Protein AF-A0A7S0FBJ4-F1 (afdb_monomer_lite)

Radius of gyration: 29.48 Å; chains: 1; bounding box: 49×90×88 Å

pLDDT: mean 75.76, std 17.17, range [35.19, 96.94]

Organism: NCBI:txid73915

Sequence (267 aa):
MDPDEYAFGDATETRVVPVHVASQQRNCEQSVSREIQQLAAAEQWRHPHFLDSGVSTTKSGLSPEQWQVFSTMANKWRCLLRTSQSLMAMCLYGSSTFLRFPTRPLVLQLLIALCLAPVFALAYHALSMNRAGSYYNNFVEMFTELPRLFINVGRRDTDIYRAEIDHEQREGIVRTVNGLESGLLFLLANWATLVAAYSSGYMASDLRWRYTETVMFFVLHRTLGANLLKGRYRGLLQPESMWLFQSDAKGADCHIRPLTAHPQPSY

Secondary structure (DSSP, 8-state):
------------------HHHHHHHHHHHHHHHHHHHHHHHHHHHHS--S--SS----GGG--HHHHHHHHHHHHHHHHHHHHHHHHHHHHHHHHHHTT--TTS-HHHHHHHHHHHHHHHHHHHHHHTT---TTS-SSHHHHHHTHHHHHHHHHH-SSHHHHHHHHHHHHTTEEEE--HHHHHHHHHHHHHHHHHHHHHTSSSTT-HHHHHHHHHHHHHHHHHHHTTTTTTGGGGTT---EEEEEEE-TTSSSEEEEE----PPP--

Foldseek 3Di:
DDDDDDDDDDDPPPPPDPPVVVVVVVVVVVVVVVVVVVVVVVVVVLDPPQDPPPDPPDPPDADPVLLVLQLVVLVVVLLVLLLVLLVVLLVLLLVVLVVDDLPDDLVVQLVVLVVCLLVSLQSSCVVSVQAQAPCDDDSVSVVVCVVVVVVLLVVCPDPVNLVVVVVCSSQSKAFFQHSNLSSVLSSVLSSVLSVVCVVVVHQSPDPVNSVVSSVVSSVVRSCLRVLVVSCPPSSPRHGRFMKHWDADSVRPDIDIGGNHHGDDDPD

Structure (mmCIF, N/CA/C/O backbone):
data_AF-A0A7S0FBJ4-F1
#
_entry.id   AF-A0A7S0FBJ4-F1
#
loop_
_atom_site.group_PDB
_atom_site.id
_atom_site.type_symbol
_atom_site.label_atom_id
_atom_site.label_alt_id
_atom_site.label_comp_id
_atom_site.label_asym_id
_atom_site.label_entity_id
_atom_site.label_seq_id
_atom_site.pdbx_PDB_ins_code
_atom_site.Cartn_x
_atom_site.Cartn_y
_atom_site.Cartn_z
_atom_site.occupancy
_atom_site.B_iso_or_equiv
_atom_site.auth_seq_id
_atom_site.auth_comp_id
_atom_site.auth_asym_id
_atom_site.auth_atom_id
_atom_site.pdbx_PDB_model_num
ATOM 1 N N . MET A 1 1 ? -27.438 -76.507 50.129 1.00 44.31 1 MET A N 1
ATOM 2 C CA . MET A 1 1 ? -26.179 -76.520 50.891 1.00 44.31 1 MET A CA 1
ATOM 3 C C . MET A 1 1 ? -25.794 -75.073 51.083 1.00 44.31 1 MET A C 1
ATOM 5 O O . MET A 1 1 ? -25.609 -74.371 50.100 1.00 44.31 1 MET A O 1
ATOM 9 N N . ASP A 1 2 ? -25.879 -74.664 52.338 1.00 35.19 2 ASP A N 1
ATOM 10 C CA . ASP A 1 2 ? -25.441 -73.400 52.936 1.00 35.19 2 ASP A CA 1
ATOM 11 C C . ASP A 1 2 ? -23.905 -73.505 53.211 1.00 35.19 2 ASP A C 1
ATOM 13 O O . ASP A 1 2 ? -23.347 -74.570 52.927 1.00 35.19 2 ASP A O 1
ATOM 17 N N . PRO A 1 3 ? -23.214 -72.518 53.811 1.00 52.47 3 PRO A N 1
ATOM 18 C CA . PRO A 1 3 ? -22.477 -71.407 53.189 1.00 52.47 3 PRO A CA 1
ATOM 19 C C . PRO A 1 3 ? -20.960 -71.413 53.539 1.00 52.47 3 PRO A C 1
ATOM 21 O O . PRO A 1 3 ? -20.537 -72.209 54.360 1.00 52.47 3 PRO A O 1
ATOM 24 N N . ASP A 1 4 ? -20.163 -70.508 52.955 1.00 42.94 4 ASP A N 1
ATOM 25 C CA . ASP A 1 4 ? -18.833 -70.045 53.434 1.00 42.94 4 ASP A CA 1
ATOM 26 C C . ASP A 1 4 ? -18.629 -68.648 52.792 1.00 42.94 4 ASP A C 1
ATOM 28 O O . ASP A 1 4 ? -18.553 -68.531 51.570 1.00 42.94 4 ASP A O 1
ATOM 32 N N . GLU A 1 5 ? -18.839 -67.503 53.446 1.00 47.94 5 GLU A N 1
ATOM 33 C CA . GLU A 1 5 ? -18.123 -66.889 54.577 1.00 47.94 5 GLU A CA 1
ATOM 34 C C . GLU A 1 5 ? -16.653 -66.537 54.260 1.00 47.94 5 GLU A C 1
ATOM 36 O O . GLU A 1 5 ? -15.733 -67.286 54.552 1.00 47.94 5 GLU A O 1
ATOM 41 N N . TYR A 1 6 ? -16.424 -65.347 53.683 1.00 45.03 6 TYR A N 1
ATOM 42 C CA . TYR A 1 6 ? -15.150 -64.630 53.821 1.00 45.03 6 TYR A CA 1
ATOM 43 C C . TYR A 1 6 ? -15.399 -63.131 53.998 1.00 45.03 6 TYR A C 1
ATOM 45 O O . TYR A 1 6 ? -15.702 -62.393 53.061 1.00 45.03 6 TYR A O 1
ATOM 53 N N . ALA A 1 7 ? -15.265 -62.706 55.251 1.00 48.62 7 ALA A N 1
ATOM 54 C CA . ALA A 1 7 ? -15.168 -61.323 55.671 1.00 48.62 7 ALA A CA 1
ATOM 55 C C . ALA A 1 7 ? -13.793 -60.749 55.285 1.00 48.62 7 ALA A C 1
ATOM 57 O O . ALA A 1 7 ? -12.761 -61.333 55.616 1.00 48.62 7 ALA A O 1
ATOM 58 N N . PHE A 1 8 ? -13.772 -59.578 54.647 1.00 43.72 8 PHE A N 1
ATOM 59 C CA . PHE A 1 8 ? -12.597 -58.708 54.618 1.00 43.72 8 PHE A CA 1
ATOM 60 C C . PHE A 1 8 ? -12.942 -57.416 55.349 1.00 43.72 8 PHE A C 1
ATOM 62 O O . PHE A 1 8 ? -13.891 -56.718 54.999 1.00 43.72 8 PHE A O 1
ATOM 69 N N . GLY A 1 9 ? -12.193 -57.185 56.425 1.00 40.81 9 GLY A N 1
ATOM 70 C CA . GLY A 1 9 ? -12.382 -56.096 57.364 1.00 40.81 9 GLY A CA 1
ATOM 71 C C . GLY A 1 9 ? -12.083 -54.730 56.761 1.00 40.81 9 GLY A C 1
ATOM 72 O O . GLY A 1 9 ? -11.138 -54.545 55.995 1.00 40.81 9 GLY A O 1
ATOM 73 N N . ASP A 1 10 ? -12.911 -53.786 57.180 1.00 46.75 10 ASP A N 1
ATOM 74 C CA . ASP A 1 10 ? -12.784 -52.356 56.969 1.00 46.75 10 ASP A CA 1
ATOM 75 C C . ASP A 1 10 ? -11.631 -51.830 57.841 1.00 46.75 10 ASP A C 1
ATOM 77 O O . ASP A 1 10 ? -11.693 -51.864 59.072 1.00 46.75 10 ASP A O 1
ATOM 81 N N . ALA A 1 11 ? -10.548 -51.381 57.210 1.00 45.41 11 ALA A N 1
ATOM 82 C CA . ALA A 1 11 ? -9.468 -50.665 57.877 1.00 45.41 11 ALA A CA 1
ATOM 83 C C . ALA A 1 11 ? -9.623 -49.173 57.568 1.00 45.41 11 ALA A C 1
ATOM 85 O O . ALA A 1 11 ? -9.005 -48.633 56.652 1.00 45.41 11 ALA A O 1
ATOM 86 N N . THR A 1 12 ? -10.469 -48.492 58.341 1.00 47.53 12 THR A N 1
ATOM 87 C CA . THR A 1 12 ? -10.488 -47.027 58.411 1.00 47.53 12 THR A CA 1
ATOM 88 C C . THR A 1 12 ? -9.187 -46.538 59.042 1.00 47.53 12 THR A C 1
ATOM 90 O O . THR A 1 12 ? -9.072 -46.397 60.259 1.00 47.53 12 THR A O 1
ATOM 93 N N . GLU A 1 13 ? -8.187 -46.291 58.202 1.00 42.62 13 GLU A N 1
ATOM 94 C CA . GLU A 1 13 ? -6.965 -45.593 58.578 1.00 42.62 13 GLU A CA 1
ATOM 95 C C . GLU A 1 13 ? -7.264 -44.087 58.632 1.00 42.62 13 GLU A C 1
ATOM 97 O O . GLU A 1 13 ? -7.241 -43.364 57.633 1.00 42.62 13 GLU A O 1
ATOM 102 N N . THR A 1 14 ? -7.608 -43.604 59.825 1.00 52.03 14 THR A N 1
ATOM 103 C CA . THR A 1 14 ? -7.797 -42.180 60.105 1.00 52.03 14 THR A CA 1
ATOM 104 C C . THR A 1 14 ? -6.446 -41.478 59.988 1.00 52.03 14 THR A C 1
ATOM 106 O O . THR A 1 14 ? -5.671 -41.396 60.941 1.00 52.03 14 THR A O 1
ATOM 109 N N . ARG A 1 15 ? -6.135 -40.985 58.786 1.00 45.53 15 ARG A N 1
ATOM 110 C CA . ARG A 1 15 ? -4.922 -40.215 58.505 1.00 45.53 15 ARG A CA 1
ATOM 111 C C . ARG A 1 15 ? -5.000 -38.878 59.244 1.00 45.53 15 ARG A C 1
ATOM 113 O O . ARG A 1 15 ? -5.599 -37.915 58.769 1.00 45.53 15 ARG A O 1
ATOM 120 N N . VAL A 1 16 ? -4.398 -38.821 60.430 1.00 48.69 16 VAL A N 1
ATOM 121 C CA . VAL A 1 16 ? -4.163 -37.575 61.164 1.00 48.69 16 VAL A CA 1
ATOM 122 C C . VAL A 1 16 ? -3.143 -36.770 60.361 1.00 48.69 16 VAL A C 1
ATOM 124 O O . VAL A 1 16 ? -1.937 -36.989 60.456 1.00 48.69 16 VAL A O 1
ATOM 127 N N . VAL A 1 17 ? -3.631 -35.867 59.507 1.00 50.31 17 VAL A N 1
ATOM 128 C CA . VAL A 1 17 ? -2.774 -34.892 58.829 1.00 50.31 17 VAL A CA 1
ATOM 129 C C . VAL A 1 17 ? -2.158 -34.010 59.918 1.00 50.31 17 VAL A C 1
ATOM 131 O O . VAL A 1 17 ? -2.905 -33.401 60.690 1.00 50.31 17 VAL A O 1
ATOM 134 N N . PRO A 1 18 ? -0.820 -33.928 60.027 1.00 48.56 18 PRO A N 1
ATOM 135 C CA . PRO A 1 18 ? -0.187 -33.099 61.037 1.00 48.56 18 PRO A CA 1
ATOM 136 C C . PRO A 1 18 ? -0.647 -31.653 60.852 1.00 48.56 18 PRO A C 1
ATOM 138 O O . PRO A 1 18 ? -0.565 -31.108 59.749 1.00 48.56 18 PRO A O 1
ATOM 141 N N . VAL A 1 19 ? -1.096 -31.010 61.932 1.00 54.72 19 VAL A N 1
ATOM 142 C CA . VAL A 1 19 ? -1.563 -29.606 61.952 1.00 54.72 19 VAL A CA 1
ATOM 143 C C . VAL A 1 19 ? -0.529 -28.646 61.332 1.00 54.72 19 VAL A C 1
ATOM 145 O O . VAL A 1 19 ? -0.886 -27.597 60.797 1.00 54.72 19 VAL A O 1
ATOM 148 N N . HIS A 1 20 ? 0.746 -29.044 61.311 1.00 52.62 20 HIS A N 1
ATOM 149 C CA . HIS A 1 20 ? 1.833 -28.308 60.675 1.00 52.62 20 HIS A CA 1
ATOM 150 C C . HIS A 1 20 ? 1.833 -28.331 59.135 1.00 52.62 20 HIS A C 1
ATOM 152 O O . HIS A 1 20 ? 2.278 -27.366 58.519 1.00 52.62 20 HIS A O 1
ATOM 158 N N . VAL A 1 21 ? 1.306 -29.385 58.502 1.00 52.59 21 VAL A N 1
ATOM 159 C CA . VAL A 1 21 ? 1.216 -29.495 57.033 1.00 52.59 21 VAL A CA 1
ATOM 160 C C . VAL A 1 21 ? 0.029 -28.677 56.513 1.00 52.59 21 VAL A C 1
ATOM 162 O O . VAL A 1 21 ? 0.140 -27.976 55.510 1.00 52.59 21 VAL A O 1
ATOM 165 N N . ALA A 1 22 ? -1.079 -28.655 57.261 1.00 52.91 22 ALA A N 1
ATOM 166 C CA . ALA A 1 22 ? -2.267 -27.872 56.916 1.00 52.91 22 ALA A CA 1
ATOM 167 C C . ALA A 1 22 ? -2.074 -26.345 57.050 1.00 52.91 22 ALA A C 1
ATOM 169 O O . ALA A 1 22 ? -2.837 -25.577 56.456 1.00 52.91 22 ALA A O 1
ATOM 170 N N . SER A 1 23 ? -1.089 -25.883 57.833 1.00 53.12 23 SER A N 1
ATOM 171 C CA . SER A 1 23 ? -0.726 -24.460 57.915 1.00 53.12 23 SER A CA 1
ATOM 172 C C . SER A 1 23 ? 0.246 -24.049 56.806 1.00 53.12 23 SER A C 1
ATOM 174 O O . SER A 1 23 ? 0.076 -22.981 56.220 1.00 53.12 23 SER A O 1
ATOM 176 N N . GLN A 1 24 ? 1.198 -24.913 56.434 1.00 54.97 24 GLN A N 1
ATOM 177 C CA . GLN A 1 24 ? 2.069 -24.678 55.276 1.00 54.97 24 GLN A CA 1
ATOM 178 C C . GLN A 1 24 ? 1.293 -24.656 53.957 1.00 54.97 24 GLN A C 1
ATOM 180 O O . GLN A 1 24 ? 1.543 -23.787 53.123 1.00 54.97 24 GLN A O 1
ATOM 185 N N . GLN A 1 25 ? 0.313 -25.545 53.789 1.00 55.97 25 GLN A N 1
ATOM 186 C CA . GLN A 1 25 ? -0.498 -25.595 52.574 1.00 55.97 25 GLN A CA 1
ATOM 187 C C . GLN A 1 25 ? -1.381 -24.345 52.423 1.00 55.97 25 GLN A C 1
ATOM 189 O O . GLN A 1 25 ? -1.398 -23.736 51.357 1.00 55.97 25 GLN A O 1
ATOM 194 N N . ARG A 1 26 ? -1.991 -23.866 53.519 1.00 56.84 26 ARG A N 1
ATOM 195 C CA . ARG A 1 26 ? -2.742 -22.596 53.527 1.00 56.84 26 ARG A CA 1
ATOM 196 C C . ARG A 1 26 ? -1.864 -21.373 53.259 1.00 56.84 26 ARG A C 1
ATOM 198 O O . ARG A 1 26 ? -2.297 -20.460 52.561 1.00 56.84 26 ARG A O 1
ATOM 205 N N . ASN A 1 27 ? -0.632 -21.355 53.764 1.00 58.28 27 ASN A N 1
ATOM 206 C CA . ASN A 1 27 ? 0.311 -20.270 53.483 1.00 58.28 27 ASN A CA 1
ATOM 207 C C . ASN A 1 27 ? 0.774 -20.277 52.017 1.00 58.28 27 ASN A C 1
ATOM 209 O O . ASN A 1 27 ? 0.955 -19.212 51.430 1.00 58.28 27 ASN A O 1
ATOM 213 N N . CYS A 1 28 ? 0.916 -21.457 51.408 1.00 54.00 28 CYS A N 1
ATOM 214 C CA . CYS A 1 28 ? 1.255 -21.595 49.994 1.00 54.00 28 CYS A CA 1
ATOM 215 C C . CYS A 1 28 ? 0.090 -21.151 49.091 1.00 54.00 28 CYS A C 1
ATOM 217 O O . CYS A 1 28 ? 0.290 -20.338 48.193 1.00 54.00 28 CYS A O 1
ATOM 219 N N . GLU A 1 29 ? -1.143 -21.567 49.395 1.00 61.78 29 GLU A N 1
ATOM 220 C CA . GLU A 1 29 ? -2.348 -21.137 48.670 1.00 61.78 29 GLU A CA 1
ATOM 221 C C . GLU A 1 29 ? -2.581 -19.622 48.775 1.00 61.78 29 GLU A C 1
ATOM 223 O O . GLU A 1 29 ? -2.892 -18.970 47.778 1.00 61.78 29 GLU A O 1
ATOM 228 N N . GLN A 1 30 ? -2.355 -19.024 49.949 1.00 66.50 30 GLN A N 1
ATOM 229 C CA . GLN A 1 30 ? -2.430 -17.569 50.113 1.00 66.50 30 GLN A CA 1
ATOM 230 C C . GLN A 1 30 ? -1.307 -16.829 49.377 1.00 66.50 30 GLN A C 1
ATOM 232 O O . GLN A 1 30 ? -1.546 -15.734 48.868 1.00 66.50 30 GLN A O 1
ATOM 237 N N . SER A 1 31 ? -0.105 -17.405 49.294 1.00 68.56 31 SER A N 1
ATOM 238 C CA . SER A 1 31 ? 1.007 -16.829 48.530 1.00 68.56 31 SER A CA 1
ATOM 239 C C . SER A 1 31 ? 0.711 -16.833 47.032 1.00 68.56 31 SER A C 1
ATOM 241 O O . SER A 1 31 ? 0.827 -15.795 46.387 1.00 68.56 31 SER A O 1
ATOM 243 N N . VAL A 1 32 ? 0.238 -17.962 46.498 1.00 64.88 32 VAL A N 1
ATOM 244 C CA . VAL A 1 32 ? -0.136 -18.094 45.082 1.00 64.88 32 VAL A CA 1
ATOM 245 C C . VAL A 1 32 ? -1.324 -17.193 44.749 1.00 64.88 32 VAL A C 1
ATOM 247 O O . VAL A 1 32 ? -1.318 -16.507 43.732 1.00 64.88 32 VAL A O 1
ATOM 250 N N . SER A 1 33 ? -2.326 -17.108 45.628 1.00 69.75 33 SER A N 1
ATOM 251 C CA . SER A 1 33 ? -3.474 -16.224 45.408 1.00 69.75 33 SER A CA 1
ATOM 252 C C . SER A 1 33 ? -3.088 -14.739 45.450 1.00 69.75 33 SER A C 1
ATOM 254 O O . SER A 1 33 ? -3.688 -13.942 44.729 1.00 69.75 33 SER A O 1
ATOM 256 N N . ARG A 1 34 ? -2.078 -14.358 46.248 1.00 71.19 34 ARG A N 1
ATOM 257 C CA . ARG A 1 34 ? -1.512 -12.999 46.248 1.00 71.19 34 ARG A CA 1
ATOM 258 C C . ARG A 1 34 ? -0.682 -12.723 45.002 1.00 71.19 34 ARG A C 1
ATOM 260 O O . ARG A 1 34 ? -0.819 -11.637 44.457 1.00 71.19 34 ARG A O 1
ATOM 267 N N . GLU A 1 35 ? 0.112 -13.676 44.520 1.00 67.88 35 GLU A N 1
ATOM 268 C CA . GLU A 1 35 ? 0.832 -13.532 43.248 1.00 67.88 35 GLU A CA 1
ATOM 269 C C . GLU A 1 35 ? -0.130 -13.416 42.064 1.00 67.88 35 GLU A C 1
ATOM 271 O O . GLU A 1 35 ? 0.051 -12.541 41.227 1.00 67.88 35 GLU A O 1
ATOM 276 N N . ILE A 1 36 ? -1.207 -14.208 42.024 1.00 64.56 36 ILE A N 1
ATOM 277 C CA . ILE A 1 36 ? -2.242 -14.102 40.982 1.00 64.56 36 ILE A CA 1
ATOM 278 C C . ILE A 1 36 ? -2.949 -12.744 41.054 1.00 64.56 36 ILE A C 1
ATOM 280 O O . ILE A 1 36 ? -3.157 -12.109 40.024 1.00 64.56 36 ILE A O 1
ATOM 284 N N . GLN A 1 37 ? -3.284 -12.254 42.251 1.00 66.12 37 GLN A N 1
ATOM 285 C CA . GLN A 1 37 ? -3.876 -10.921 42.411 1.00 66.12 37 GLN A CA 1
ATOM 286 C C . GLN A 1 37 ? -2.899 -9.794 42.057 1.00 66.12 37 GLN A C 1
ATOM 288 O O . GLN A 1 37 ? -3.316 -8.792 41.485 1.00 66.12 37 GLN A O 1
ATOM 293 N N . GLN A 1 38 ? -1.608 -9.949 42.351 1.00 67.62 38 GLN A N 1
ATOM 294 C CA . GLN A 1 38 ? -0.572 -8.987 41.971 1.00 67.62 38 GLN A CA 1
ATOM 295 C C . GLN A 1 38 ? -0.292 -9.009 40.466 1.00 67.62 38 GLN A C 1
ATOM 297 O O . GLN A 1 38 ? -0.079 -7.948 39.890 1.00 67.62 38 GLN A O 1
ATOM 302 N N . LEU A 1 39 ? -0.352 -10.173 39.816 1.00 55.97 39 LEU A N 1
ATOM 303 C CA . LEU A 1 39 ? -0.257 -10.309 38.362 1.00 55.97 39 LEU A CA 1
ATOM 304 C C . LEU A 1 39 ? -1.488 -9.723 37.664 1.00 55.97 39 LEU A C 1
ATOM 306 O O . LEU A 1 39 ? -1.323 -8.957 36.721 1.00 55.97 39 LEU A O 1
ATOM 310 N N . ALA A 1 40 ? -2.694 -9.980 38.176 1.00 50.28 40 ALA A N 1
ATOM 311 C CA . ALA A 1 40 ? -3.928 -9.376 37.671 1.00 50.28 40 ALA A CA 1
ATOM 312 C C . ALA A 1 40 ? -3.939 -7.849 37.868 1.00 50.28 40 ALA A C 1
ATOM 314 O O . ALA A 1 40 ? -4.318 -7.103 36.967 1.00 50.28 40 ALA A O 1
ATOM 315 N N . ALA A 1 41 ? -3.452 -7.359 39.015 1.00 49.78 41 ALA A N 1
ATOM 316 C CA . ALA A 1 41 ? -3.270 -5.930 39.246 1.00 49.78 41 ALA A CA 1
ATOM 317 C C . ALA A 1 41 ? -2.196 -5.342 38.313 1.00 49.78 41 ALA A C 1
ATOM 319 O O . ALA A 1 41 ? -2.403 -4.273 37.749 1.00 49.78 41 ALA A O 1
ATOM 320 N N . ALA A 1 42 ? -1.079 -6.035 38.082 1.00 49.09 42 ALA A N 1
ATOM 321 C CA . ALA A 1 42 ? -0.039 -5.596 37.151 1.00 49.09 42 ALA A CA 1
ATOM 322 C C . ALA A 1 42 ? -0.514 -5.592 35.685 1.00 49.09 42 ALA A C 1
ATOM 324 O O . ALA A 1 42 ? -0.107 -4.715 34.925 1.00 49.09 42 ALA A O 1
ATOM 325 N N . GLU A 1 43 ? -1.402 -6.508 35.287 1.00 43.91 43 GLU A N 1
ATOM 326 C CA . GLU A 1 43 ? -2.104 -6.475 33.994 1.00 43.91 43 GLU A CA 1
ATOM 327 C C . GLU A 1 43 ? -3.044 -5.270 33.888 1.00 43.91 43 GLU A C 1
ATOM 329 O O . GLU A 1 43 ? -3.072 -4.593 32.861 1.00 43.91 43 GLU A O 1
ATOM 334 N N . GLN A 1 44 ? -3.741 -4.930 34.974 1.00 39.91 44 GLN A N 1
ATOM 335 C CA . GLN A 1 44 ? -4.622 -3.764 35.034 1.00 39.91 44 GLN A CA 1
ATOM 336 C C . GLN A 1 44 ? -3.854 -2.429 34.958 1.00 39.91 44 GLN A C 1
ATOM 338 O O . GLN A 1 44 ? -4.374 -1.455 34.419 1.00 39.91 44 GLN A O 1
ATOM 343 N N . TRP A 1 45 ? -2.594 -2.392 35.410 1.00 40.03 45 TRP A N 1
ATOM 344 C CA . TRP A 1 45 ? -1.684 -1.248 35.244 1.00 40.03 45 TRP A CA 1
ATOM 345 C C . TRP A 1 45 ? -0.963 -1.207 33.884 1.00 40.03 45 TRP A C 1
ATOM 347 O O . TRP A 1 45 ? -0.495 -0.139 33.487 1.00 40.03 45 TRP A O 1
ATOM 357 N N . ARG A 1 46 ? -0.874 -2.323 33.142 1.00 40.31 46 ARG A N 1
ATOM 358 C CA . ARG A 1 46 ? -0.283 -2.351 31.784 1.00 40.31 46 ARG A CA 1
ATOM 359 C C . ARG A 1 46 ? -1.201 -1.802 30.693 1.00 40.31 46 ARG A C 1
ATOM 361 O O . ARG A 1 46 ? -0.730 -1.561 29.586 1.00 40.31 46 ARG A O 1
ATOM 368 N N . HIS A 1 47 ? -2.466 -1.540 31.007 1.00 38.62 47 HIS A N 1
ATOM 369 C CA . HIS A 1 47 ? -3.383 -0.797 30.146 1.00 38.62 47 HIS A CA 1
ATOM 370 C C . HIS A 1 47 ? -3.762 0.538 30.802 1.00 38.62 47 HIS A C 1
ATOM 372 O O . HIS A 1 47 ? -4.901 0.703 31.242 1.00 38.62 47 HIS A O 1
ATOM 378 N N . PRO A 1 48 ? -2.835 1.510 30.908 1.00 38.06 48 PRO A N 1
ATOM 379 C CA . PRO A 1 48 ? -3.198 2.828 31.394 1.00 38.06 48 PRO A CA 1
ATOM 380 C C . PRO A 1 48 ? -4.159 3.455 30.379 1.00 38.06 48 PRO A C 1
ATOM 382 O O . PRO A 1 48 ? -3.803 3.646 29.222 1.00 38.06 48 PRO A O 1
ATOM 385 N N . HIS A 1 49 ? -5.388 3.731 30.818 1.00 40.72 49 HIS A N 1
ATOM 386 C CA . HIS A 1 49 ? -6.299 4.719 30.236 1.00 40.72 49 HIS A CA 1
ATOM 387 C C . HIS A 1 49 ? -6.272 4.822 28.698 1.00 40.72 49 HIS A C 1
ATOM 389 O O . HIS A 1 49 ? -5.836 5.819 28.129 1.00 40.72 49 HIS A O 1
ATOM 395 N N . PHE A 1 50 ? -6.825 3.817 28.015 1.00 43.31 50 PHE A N 1
ATOM 396 C CA . PHE A 1 50 ? -7.090 3.874 26.568 1.00 43.31 50 PHE A CA 1
ATOM 397 C C . PHE A 1 50 ? -8.153 4.923 26.170 1.00 43.31 50 PHE A C 1
ATOM 399 O O . PHE A 1 50 ? -8.434 5.108 24.989 1.00 43.31 50 PHE A O 1
ATOM 406 N N . LEU A 1 51 ? -8.767 5.622 27.129 1.00 40.59 51 LEU A N 1
ATOM 407 C CA . LEU A 1 51 ? -9.922 6.488 26.904 1.00 40.59 51 LEU A CA 1
ATOM 408 C C . LEU A 1 51 ? -9.866 7.707 27.825 1.00 40.59 51 LEU A C 1
ATOM 410 O O . LEU A 1 51 ? -10.445 7.693 28.904 1.00 40.59 51 LEU A O 1
ATOM 414 N N . ASP A 1 52 ? -9.200 8.771 27.385 1.00 36.03 52 ASP A N 1
ATOM 415 C CA . ASP A 1 52 ? -9.504 10.127 27.876 1.00 36.03 52 ASP A CA 1
ATOM 416 C C . ASP A 1 52 ? -9.494 11.175 26.751 1.00 36.03 52 ASP A C 1
ATOM 418 O O . ASP A 1 52 ? -9.380 12.379 26.957 1.00 36.03 52 ASP A O 1
ATOM 422 N N . SER A 1 53 ? -9.666 10.716 25.508 1.00 38.50 53 SER A N 1
ATOM 423 C CA . SER A 1 53 ? -9.852 11.568 24.335 1.00 38.50 53 SER A CA 1
ATOM 424 C C . SER A 1 53 ? -11.314 11.604 23.888 1.00 38.50 53 SER A C 1
ATOM 426 O O . SER A 1 53 ? -11.588 11.493 22.703 1.00 38.50 53 SER A O 1
ATOM 428 N N . GLY A 1 54 ? -12.273 11.734 24.818 1.00 39.25 54 GLY A N 1
ATOM 429 C CA . GLY A 1 54 ? -13.647 12.218 24.558 1.00 39.25 54 GLY A CA 1
ATOM 430 C C . GLY A 1 54 ? -14.487 11.516 23.473 1.00 39.25 54 GLY A C 1
ATOM 431 O O . GLY A 1 54 ? -15.566 11.990 23.131 1.00 39.25 54 GLY A O 1
ATOM 432 N N . VAL A 1 55 ? -14.022 10.400 22.918 1.00 45.28 55 VAL A N 1
ATOM 433 C CA . VAL A 1 55 ? -14.647 9.683 21.808 1.00 45.28 55 VAL A CA 1
ATOM 434 C C . VAL A 1 55 ? -14.770 8.224 22.227 1.00 45.28 55 VAL A C 1
ATOM 436 O O . VAL A 1 55 ? -14.112 7.326 21.716 1.00 45.28 55 VAL A O 1
ATOM 439 N N . SER A 1 56 ? -15.627 7.998 23.221 1.00 42.53 56 SER A N 1
ATOM 440 C CA . SER A 1 56 ? -16.104 6.666 23.575 1.00 42.53 56 SER A CA 1
ATOM 441 C C . SER A 1 56 ? -17.038 6.178 22.465 1.00 42.53 56 SER A C 1
ATOM 443 O O . SER A 1 56 ? -18.255 6.307 22.548 1.00 42.53 56 SER A O 1
ATOM 445 N N . THR A 1 57 ? -16.480 5.598 21.406 1.00 49.59 57 THR A N 1
ATOM 446 C CA . THR A 1 57 ? -17.193 4.578 20.623 1.00 49.59 57 THR A CA 1
ATOM 447 C C . THR A 1 57 ? -16.957 3.221 21.274 1.00 49.59 57 THR A C 1
ATOM 449 O O . THR A 1 57 ? -16.562 2.260 20.621 1.00 49.59 57 THR A O 1
ATOM 452 N N . THR A 1 58 ? -17.127 3.134 22.596 1.00 51.47 58 THR A N 1
ATOM 453 C CA . THR A 1 58 ? -16.969 1.856 23.278 1.00 51.47 58 THR A CA 1
ATOM 454 C C . THR A 1 58 ? -18.258 1.061 23.185 1.00 51.47 58 THR A C 1
ATOM 456 O O . THR A 1 58 ? -19.359 1.548 23.430 1.00 51.47 58 THR A O 1
ATOM 459 N N . LYS A 1 59 ? -18.080 -0.227 22.911 1.00 53.00 59 LYS A N 1
ATOM 460 C CA . LYS A 1 59 ? -19.003 -1.347 23.128 1.00 53.00 59 LYS A CA 1
ATOM 461 C C . LYS A 1 59 ? -19.893 -1.287 24.380 1.00 53.00 59 LYS A C 1
ATOM 463 O O . LYS A 1 59 ? -20.826 -2.076 24.466 1.00 53.00 59 LYS A O 1
ATOM 468 N N . SER A 1 60 ? -19.590 -0.428 25.351 1.00 51.81 60 SER A N 1
ATOM 469 C CA . SER A 1 60 ? -20.151 -0.417 26.703 1.00 51.81 60 SER A CA 1
ATOM 470 C C . SER A 1 60 ? -21.659 -0.136 26.787 1.00 51.81 60 SER A C 1
ATOM 472 O O . SER A 1 60 ? -22.217 -0.231 27.875 1.00 51.81 60 SER A O 1
ATOM 474 N N . GLY A 1 61 ? -22.342 0.133 25.667 1.00 63.88 61 GLY A N 1
ATOM 475 C CA . GLY A 1 61 ? -23.792 0.356 25.647 1.00 63.88 61 GLY A CA 1
ATOM 476 C C . GLY A 1 61 ? -24.557 -0.209 24.447 1.00 63.88 61 GLY A C 1
ATOM 477 O O . GLY A 1 61 ? -25.737 0.100 24.312 1.00 63.88 61 GLY A O 1
ATOM 478 N N . LEU A 1 62 ? -23.933 -0.999 23.561 1.00 75.38 62 LEU A N 1
ATOM 479 C CA . LEU A 1 62 ? -24.634 -1.558 22.394 1.00 75.38 62 LEU A CA 1
ATOM 480 C C . LEU A 1 62 ? -25.247 -2.922 22.724 1.00 75.38 62 LEU A C 1
ATOM 482 O O . LEU A 1 62 ? -24.559 -3.830 23.191 1.00 75.38 62 LEU A O 1
ATOM 486 N N . SER A 1 63 ? -26.532 -3.085 22.414 1.00 84.31 63 SER A N 1
ATOM 487 C CA . SER A 1 63 ? -27.193 -4.393 22.428 1.00 84.31 63 SER A CA 1
ATOM 488 C C . SER A 1 63 ? -26.581 -5.347 21.381 1.00 84.31 63 SER A C 1
ATOM 490 O O . SER A 1 63 ? -25.950 -4.891 20.419 1.00 84.31 63 SER A O 1
ATOM 492 N N . PRO A 1 64 ? -26.775 -6.676 21.510 1.00 85.56 64 PRO A N 1
ATOM 493 C CA . PRO A 1 64 ? -26.273 -7.652 20.537 1.00 85.56 64 PRO A CA 1
ATOM 494 C C . PRO A 1 64 ? -26.711 -7.372 19.091 1.00 85.56 64 PRO A C 1
ATOM 496 O O . PRO A 1 64 ? -25.916 -7.520 18.162 1.00 85.56 64 PRO A O 1
ATOM 499 N N . GLU A 1 65 ? -27.947 -6.911 18.900 1.00 85.50 65 GLU A N 1
ATOM 500 C CA . GLU A 1 65 ? -28.488 -6.555 17.583 1.00 85.50 65 GLU A CA 1
ATOM 501 C C . GLU A 1 65 ? -27.786 -5.323 17.001 1.00 85.50 65 GLU A C 1
ATOM 503 O O . GLU A 1 65 ? -27.319 -5.343 15.860 1.00 85.50 65 GLU A O 1
ATOM 508 N N . GLN A 1 66 ? -27.617 -4.270 17.808 1.00 83.06 66 GLN A N 1
ATOM 509 C CA . GLN A 1 66 ? -26.886 -3.069 17.394 1.00 83.06 66 GLN A CA 1
ATOM 510 C C . GLN A 1 66 ? -25.424 -3.385 17.062 1.00 83.06 66 GLN A C 1
ATOM 512 O O . GLN A 1 66 ? -24.871 -2.850 16.100 1.00 83.06 66 GLN A O 1
ATOM 517 N N . TRP A 1 67 ? -24.800 -4.296 17.811 1.00 83.31 67 TRP A N 1
ATOM 518 C CA . TRP A 1 67 ? -23.447 -4.763 17.531 1.00 83.31 67 TRP A CA 1
ATOM 519 C C . TRP A 1 67 ? -23.341 -5.479 16.178 1.00 83.31 67 TRP A C 1
ATOM 521 O O . TRP A 1 67 ? -22.387 -5.258 15.427 1.00 83.31 67 TRP A O 1
ATOM 531 N N . GLN A 1 68 ? -24.317 -6.321 15.836 1.00 85.56 68 GLN A N 1
ATOM 532 C CA . GLN A 1 68 ? -24.337 -7.017 14.552 1.00 85.56 68 GLN A CA 1
ATOM 533 C C . GLN A 1 68 ? -24.468 -6.035 13.379 1.00 85.56 68 GLN A C 1
ATOM 535 O O . GLN A 1 68 ? -23.748 -6.166 12.380 1.00 85.56 68 GLN A O 1
ATOM 540 N N . VAL A 1 69 ? -25.333 -5.026 13.515 1.00 85.38 69 VAL A N 1
ATOM 541 C CA . VAL A 1 69 ? -25.481 -3.947 12.526 1.00 85.38 69 VAL A CA 1
ATOM 542 C C . VAL A 1 69 ? -24.172 -3.167 12.388 1.00 85.38 69 VAL A C 1
ATOM 544 O O . VAL A 1 69 ? -23.658 -3.036 11.274 1.00 85.38 69 VAL A O 1
ATOM 547 N N . PHE A 1 70 ? -23.577 -2.741 13.508 1.00 85.44 70 PHE A N 1
ATOM 548 C CA . PHE A 1 70 ? -22.298 -2.028 13.533 1.00 85.44 70 PHE A CA 1
ATOM 549 C C . PHE A 1 70 ? -21.190 -2.819 12.834 1.00 85.44 70 PHE A C 1
ATOM 551 O O . PHE A 1 70 ? -20.535 -2.307 11.929 1.00 85.44 70 PHE A O 1
ATOM 558 N N . SER A 1 71 ? -21.009 -4.088 13.202 1.00 85.00 71 SER A N 1
ATOM 559 C CA . SER A 1 71 ? -19.971 -4.954 12.634 1.00 85.00 71 SER A CA 1
ATOM 560 C C . SER A 1 71 ? -20.150 -5.145 11.125 1.00 85.00 71 SER A C 1
ATOM 562 O O . SER A 1 71 ? -19.185 -5.087 10.356 1.00 85.00 71 SER A O 1
ATOM 564 N N . THR A 1 72 ? -21.397 -5.302 10.674 1.00 87.56 72 THR A N 1
ATOM 565 C CA . THR A 1 72 ? -21.722 -5.427 9.248 1.00 87.56 72 THR A CA 1
ATOM 566 C C . THR A 1 72 ? -21.372 -4.152 8.483 1.00 87.56 72 THR A C 1
ATOM 568 O O . THR A 1 72 ? -20.723 -4.224 7.435 1.00 87.56 72 THR A O 1
ATOM 571 N N . MET A 1 73 ? -21.748 -2.981 9.006 1.00 87.88 73 MET A N 1
ATOM 572 C CA . MET A 1 73 ? -21.420 -1.696 8.382 1.00 87.88 73 MET A CA 1
ATOM 573 C C . MET A 1 73 ? -19.914 -1.429 8.393 1.00 87.88 73 MET A C 1
ATOM 575 O O . MET A 1 73 ? -19.346 -1.112 7.346 1.00 87.88 73 MET A O 1
ATOM 579 N N . ALA A 1 74 ? -19.241 -1.661 9.521 1.00 86.88 74 ALA A N 1
ATOM 580 C CA . ALA A 1 74 ? -17.794 -1.528 9.643 1.00 86.88 74 ALA A CA 1
ATOM 581 C C . ALA A 1 74 ? -17.063 -2.397 8.607 1.00 86.88 74 ALA A C 1
ATOM 583 O O . ALA A 1 74 ? -16.132 -1.936 7.950 1.00 86.88 74 ALA A O 1
ATOM 584 N N . ASN A 1 75 ? -17.506 -3.639 8.386 1.00 87.31 75 ASN A N 1
ATOM 585 C CA . ASN A 1 75 ? -16.922 -4.525 7.376 1.00 87.31 75 ASN A CA 1
ATOM 586 C C . ASN A 1 75 ? -17.107 -4.015 5.940 1.00 87.31 75 ASN A C 1
ATOM 588 O O . ASN A 1 75 ? -16.166 -4.093 5.143 1.00 87.31 75 ASN A O 1
ATOM 592 N N . LYS A 1 76 ? -18.273 -3.447 5.609 1.00 89.75 76 LYS A N 1
ATOM 593 C CA . LYS A 1 76 ? -18.501 -2.810 4.301 1.00 89.75 76 LYS A CA 1
ATOM 594 C C . LYS A 1 76 ? -17.564 -1.619 4.100 1.00 89.75 76 LYS A C 1
ATOM 596 O O . LYS A 1 76 ? -16.890 -1.551 3.073 1.00 89.75 76 LYS A O 1
ATOM 601 N N . TRP A 1 77 ? -17.443 -0.747 5.100 1.00 88.81 77 TRP A N 1
ATOM 602 C CA . TRP A 1 77 ? -16.537 0.404 5.064 1.00 88.81 77 TRP A CA 1
ATOM 603 C C . TRP A 1 77 ? -15.066 -0.001 4.963 1.00 88.81 77 TRP A C 1
ATOM 605 O O . TRP A 1 77 ? -14.339 0.548 4.139 1.00 88.81 77 TRP A O 1
ATOM 615 N N . ARG A 1 78 ? -14.633 -1.026 5.709 1.00 87.75 78 ARG A N 1
ATOM 616 C CA . ARG A 1 78 ? -13.293 -1.628 5.577 1.00 87.75 78 ARG A CA 1
ATOM 617 C C . ARG A 1 78 ? -13.024 -2.085 4.151 1.00 87.75 78 ARG A C 1
ATOM 619 O O . ARG A 1 78 ? -11.950 -1.831 3.607 1.00 87.75 78 ARG A O 1
ATOM 626 N N . CYS A 1 79 ? -13.982 -2.790 3.550 1.00 89.25 79 CYS A N 1
ATOM 627 C CA . CYS A 1 79 ? -13.848 -3.291 2.190 1.00 89.25 79 CYS A CA 1
ATOM 628 C C . CYS A 1 79 ? -13.772 -2.147 1.176 1.00 89.25 79 CYS A C 1
ATOM 630 O O . CYS A 1 79 ? -12.886 -2.165 0.318 1.00 89.25 79 CYS A O 1
ATOM 632 N N . LEU A 1 80 ? -14.658 -1.155 1.297 1.00 91.50 80 LEU A N 1
ATOM 633 C CA . LEU A 1 80 ? -14.689 0.016 0.428 1.00 91.50 80 LEU A CA 1
ATOM 634 C C . LEU A 1 80 ? -13.374 0.791 0.516 1.00 91.50 80 LEU A C 1
ATOM 636 O O . LEU A 1 80 ? -12.712 0.961 -0.500 1.00 91.50 80 LEU A O 1
ATOM 640 N N . LEU A 1 81 ? -12.938 1.156 1.724 1.00 90.88 81 LEU A N 1
ATOM 641 C CA . LEU A 1 81 ? -11.710 1.917 1.947 1.00 90.88 81 LEU A CA 1
ATOM 642 C C . LEU A 1 81 ? -10.482 1.218 1.346 1.00 90.88 81 LEU A C 1
ATOM 644 O O . LEU A 1 81 ? -9.732 1.822 0.580 1.00 90.88 81 LEU A O 1
ATOM 648 N N . ARG A 1 82 ? -10.299 -0.077 1.637 1.00 90.31 82 ARG A N 1
ATOM 649 C CA . ARG A 1 82 ? -9.175 -0.866 1.102 1.00 90.31 82 ARG A CA 1
ATOM 650 C C . ARG A 1 82 ? -9.216 -0.970 -0.419 1.00 90.31 82 ARG A C 1
ATOM 652 O O . ARG A 1 82 ? -8.166 -0.997 -1.058 1.00 90.31 82 ARG A O 1
ATOM 659 N N . THR A 1 83 ? -10.412 -1.046 -0.998 1.00 92.88 83 THR A N 1
ATOM 660 C CA . THR A 1 83 ? -10.595 -1.092 -2.452 1.00 92.88 83 THR A CA 1
ATOM 661 C C . THR A 1 83 ? -10.256 0.256 -3.073 1.00 92.88 83 THR A C 1
ATOM 663 O O . THR A 1 83 ? -9.437 0.293 -3.984 1.00 92.88 83 THR A O 1
ATOM 666 N N . SER A 1 84 ? -10.778 1.357 -2.529 1.00 93.88 84 SER A N 1
ATOM 667 C CA . SER A 1 84 ? -10.487 2.720 -2.988 1.00 93.88 84 SER A CA 1
ATOM 668 C C . SER A 1 84 ? -8.995 3.040 -2.932 1.00 93.88 84 SER A C 1
ATOM 670 O O . SER A 1 84 ? -8.432 3.541 -3.901 1.00 93.88 84 SER A O 1
ATOM 672 N N . GLN A 1 85 ? -8.319 2.687 -1.838 1.00 93.69 85 GLN A N 1
ATOM 673 C CA . GLN A 1 85 ? -6.874 2.872 -1.727 1.00 93.69 85 GLN A CA 1
ATOM 674 C C . GLN A 1 85 ? -6.087 1.986 -2.699 1.00 93.69 85 GLN A C 1
ATOM 676 O O . GLN A 1 85 ? -5.136 2.452 -3.317 1.00 93.69 85 GLN A O 1
ATOM 681 N N . SER A 1 86 ? -6.499 0.731 -2.898 1.00 94.75 86 SER A N 1
ATOM 682 C CA . SER A 1 86 ? -5.836 -0.148 -3.873 1.00 94.75 86 SER A CA 1
ATOM 683 C C . SER A 1 86 ? -6.043 0.335 -5.310 1.00 94.75 86 SER A C 1
ATOM 685 O O . SER A 1 86 ? -5.119 0.248 -6.112 1.00 94.75 86 SER A O 1
ATOM 687 N N . LEU A 1 87 ? -7.213 0.897 -5.635 1.00 95.94 87 LEU A N 1
ATOM 688 C CA . LEU A 1 87 ? -7.467 1.558 -6.919 1.00 95.94 87 LEU A CA 1
ATOM 689 C C . LEU A 1 87 ? -6.580 2.795 -7.090 1.00 95.94 87 LEU A C 1
ATOM 691 O O . LEU A 1 87 ? -5.995 2.977 -8.151 1.00 95.94 87 LEU A O 1
ATOM 695 N N . MET A 1 88 ? -6.420 3.610 -6.044 1.00 96.06 88 MET A N 1
ATOM 696 C CA . MET A 1 88 ? -5.504 4.754 -6.064 1.00 96.06 88 MET A CA 1
ATOM 697 C C . MET A 1 88 ? -4.062 4.307 -6.339 1.00 96.06 88 MET A C 1
ATOM 699 O O . MET A 1 88 ? -3.412 4.825 -7.247 1.00 96.06 88 MET A O 1
ATOM 703 N N . ALA A 1 89 ? -3.579 3.301 -5.602 1.00 96.00 89 ALA A N 1
ATOM 704 C CA . ALA A 1 89 ? -2.251 2.725 -5.791 1.00 96.00 89 ALA A CA 1
ATOM 705 C C . ALA A 1 89 ? -2.076 2.161 -7.211 1.00 96.00 89 ALA A C 1
ATOM 707 O O . ALA A 1 89 ? -1.050 2.395 -7.845 1.00 96.00 89 ALA A O 1
ATOM 708 N N . MET A 1 90 ? -3.096 1.474 -7.735 1.00 96.94 90 MET A N 1
ATOM 709 C CA . MET A 1 90 ? -3.142 0.962 -9.105 1.00 96.94 90 MET A CA 1
ATOM 710 C C . MET A 1 90 ? -3.031 2.081 -10.144 1.00 96.94 90 MET A C 1
ATOM 712 O O . MET A 1 90 ? -2.229 1.967 -11.065 1.00 96.94 90 MET A O 1
ATOM 716 N N . CYS A 1 91 ? -3.785 3.173 -9.998 1.00 96.81 91 CYS A N 1
ATOM 717 C CA . CYS A 1 91 ? -3.722 4.314 -10.912 1.00 96.81 91 CYS A CA 1
ATOM 718 C C . CYS A 1 91 ? -2.341 4.982 -10.898 1.00 96.81 91 CYS A C 1
ATOM 720 O O . CYS A 1 91 ? -1.787 5.283 -11.959 1.00 96.81 91 CYS A O 1
ATOM 722 N N . LEU A 1 92 ? -1.753 5.175 -9.712 1.00 96.62 92 LEU A N 1
ATOM 723 C CA . LEU A 1 92 ? -0.397 5.712 -9.568 1.00 96.62 92 LEU A CA 1
ATOM 724 C C . LEU A 1 92 ? 0.648 4.775 -10.193 1.00 96.62 92 LEU A C 1
ATOM 726 O O . LEU A 1 92 ? 1.546 5.231 -10.904 1.00 96.62 92 LEU A O 1
ATOM 730 N N . TYR A 1 93 ? 0.507 3.464 -9.980 1.00 96.44 93 TYR A N 1
ATOM 731 C CA . TYR A 1 93 ? 1.409 2.462 -10.537 1.00 96.44 93 TYR A CA 1
ATOM 732 C C . TYR A 1 93 ? 1.303 2.455 -12.057 1.00 96.44 93 TYR A C 1
ATOM 734 O O . TYR A 1 93 ? 2.315 2.649 -12.725 1.00 96.44 93 TYR A O 1
ATOM 742 N N . GLY A 1 94 ? 0.089 2.339 -12.600 1.00 94.56 94 GLY A N 1
ATOM 743 C CA . GLY A 1 94 ? -0.180 2.382 -14.034 1.00 94.56 94 GLY A CA 1
ATOM 744 C C . GLY A 1 94 ? 0.396 3.640 -14.679 1.00 94.56 94 GLY A C 1
ATOM 745 O O . GLY A 1 94 ? 1.104 3.540 -15.676 1.00 94.56 94 GLY A O 1
ATOM 746 N N . SER A 1 95 ? 0.218 4.807 -14.053 1.00 93.31 95 SER A N 1
ATOM 747 C CA . SER A 1 95 ? 0.811 6.073 -14.517 1.00 93.31 95 SER A CA 1
ATOM 748 C C . SER A 1 95 ? 2.342 6.006 -14.600 1.00 93.31 95 SER A C 1
ATOM 750 O O . SER A 1 95 ? 2.934 6.458 -15.578 1.00 93.31 95 SER A O 1
ATOM 752 N N . SER A 1 96 ? 2.999 5.376 -13.621 1.00 91.75 96 SER A N 1
ATOM 753 C CA . SER A 1 96 ? 4.456 5.192 -13.630 1.00 91.75 96 SER A CA 1
ATOM 754 C C . SER A 1 96 ? 4.953 4.273 -14.754 1.00 91.75 96 SER A C 1
ATOM 756 O O . SER A 1 96 ? 6.074 4.445 -15.231 1.00 91.75 96 SER A O 1
ATOM 758 N N . THR A 1 97 ? 4.136 3.310 -15.202 1.00 89.19 97 THR A N 1
ATOM 759 C CA . THR A 1 97 ? 4.527 2.376 -16.273 1.00 89.19 97 THR A CA 1
ATOM 760 C C . THR A 1 97 ? 4.741 3.107 -17.598 1.00 89.19 97 THR A C 1
ATOM 762 O O . THR A 1 97 ? 5.584 2.706 -18.398 1.00 89.19 97 THR A O 1
ATOM 765 N N . PHE A 1 98 ? 4.062 4.242 -17.807 1.00 84.75 98 PHE A N 1
ATOM 766 C CA . PHE A 1 98 ? 4.258 5.093 -18.982 1.00 84.75 98 PHE A CA 1
ATOM 767 C C . PHE A 1 98 ? 5.611 5.805 -18.997 1.00 84.75 98 PHE A C 1
ATOM 769 O O . PHE A 1 98 ? 6.087 6.173 -20.066 1.00 84.75 98 PHE A O 1
ATOM 776 N N . LEU A 1 99 ? 6.263 5.945 -17.840 1.00 83.88 99 LEU A N 1
ATOM 777 C CA . LEU A 1 99 ? 7.616 6.493 -17.741 1.00 83.88 99 LEU A CA 1
ATOM 778 C C . LEU A 1 99 ? 8.696 5.452 -18.082 1.00 83.88 99 LEU A C 1
ATOM 780 O O . LEU A 1 99 ? 9.878 5.797 -18.168 1.00 83.88 99 LEU A O 1
ATOM 784 N N . ARG A 1 100 ? 8.316 4.180 -18.284 1.00 82.88 100 ARG A N 1
ATOM 785 C CA . ARG A 1 100 ? 9.235 3.121 -18.707 1.00 82.88 100 ARG A CA 1
ATOM 786 C C . ARG A 1 100 ? 9.451 3.200 -20.214 1.00 82.88 100 ARG A C 1
ATOM 788 O O . ARG A 1 100 ? 8.522 3.052 -21.012 1.00 82.88 100 ARG A O 1
ATOM 795 N N . PHE A 1 101 ? 10.710 3.387 -20.593 1.00 81.12 101 PHE A N 1
ATOM 796 C CA . PHE A 1 101 ? 11.145 3.384 -21.983 1.00 81.12 101 PHE A CA 1
ATOM 797 C C . PHE A 1 101 ? 11.905 2.084 -22.255 1.00 81.12 101 PHE A C 1
ATOM 799 O O . PHE A 1 101 ? 13.018 1.936 -21.748 1.00 81.12 101 PHE A O 1
ATOM 806 N N . PRO A 1 102 ? 11.347 1.154 -23.050 1.00 74.62 102 PRO A N 1
ATOM 807 C CA . PRO A 1 102 ? 11.925 -0.177 -23.256 1.00 74.62 102 PRO A CA 1
ATOM 808 C C . PRO A 1 102 ? 13.309 -0.140 -23.915 1.00 74.62 102 PRO A C 1
ATOM 810 O O . PRO A 1 102 ? 14.087 -1.071 -23.764 1.00 74.62 102 PRO A O 1
ATOM 813 N N . THR A 1 103 ? 13.641 0.953 -24.601 1.00 81.62 103 THR A N 1
ATOM 814 C CA . THR A 1 103 ? 14.943 1.173 -25.238 1.00 81.62 103 THR A CA 1
ATOM 815 C C . THR A 1 103 ? 16.058 1.542 -24.255 1.00 81.62 103 THR A C 1
ATOM 817 O O . THR A 1 103 ? 17.223 1.581 -24.646 1.00 81.62 103 THR A O 1
ATOM 820 N N . ARG A 1 104 ? 15.742 1.838 -22.986 1.00 86.31 104 ARG A N 1
ATOM 821 C CA . ARG A 1 104 ? 16.743 2.204 -21.974 1.00 86.31 104 ARG A CA 1
ATOM 822 C C . ARG A 1 104 ? 17.362 0.962 -21.320 1.00 86.31 104 ARG A C 1
ATOM 824 O O . ARG A 1 104 ? 16.633 0.001 -21.067 1.00 86.31 104 ARG A O 1
ATOM 831 N N . PRO A 1 105 ? 18.655 1.005 -20.940 1.00 91.00 105 PRO A N 1
ATOM 832 C CA . PRO A 1 105 ? 19.300 -0.082 -20.204 1.00 91.00 105 PRO A CA 1
ATOM 833 C C . PRO A 1 105 ? 18.535 -0.461 -18.930 1.00 91.00 105 PRO A C 1
ATOM 835 O O . PRO A 1 105 ? 18.059 0.423 -18.214 1.00 91.00 105 PRO A O 1
ATOM 838 N N . LEU A 1 106 ? 18.473 -1.761 -18.614 1.00 90.31 106 LEU A N 1
ATOM 839 C CA . LEU A 1 106 ? 17.754 -2.279 -17.441 1.00 90.31 106 LEU A CA 1
ATOM 840 C C . LEU A 1 106 ? 18.176 -1.568 -16.149 1.00 90.31 106 LEU A C 1
ATOM 842 O O . LEU A 1 106 ? 17.322 -1.087 -15.412 1.00 90.31 106 LEU A O 1
ATOM 846 N N . VAL A 1 107 ? 19.485 -1.427 -15.912 1.00 94.00 107 VAL A N 1
ATOM 847 C CA . VAL A 1 107 ? 20.028 -0.767 -14.710 1.00 94.00 107 VAL A CA 1
ATOM 848 C C . VAL A 1 107 ? 19.491 0.658 -14.560 1.00 94.00 107 VAL A C 1
ATOM 850 O O . VAL A 1 107 ? 19.065 1.043 -13.475 1.00 94.00 107 VAL A O 1
ATOM 853 N N . LEU A 1 108 ? 19.431 1.427 -15.652 1.00 92.69 108 LEU A N 1
ATOM 854 C CA . LEU A 1 108 ? 18.886 2.783 -15.621 1.00 92.69 108 LEU A CA 1
ATOM 855 C C . LEU A 1 108 ? 17.390 2.781 -15.274 1.00 92.69 108 LEU A C 1
ATOM 857 O O . LEU A 1 108 ? 16.945 3.628 -14.506 1.00 92.69 108 LEU A O 1
ATOM 861 N N . GLN A 1 109 ? 16.611 1.830 -15.797 1.00 91.94 109 GLN A N 1
ATOM 862 C CA . GLN A 1 109 ? 15.188 1.709 -15.456 1.00 91.94 109 GLN A CA 1
ATOM 863 C C . GLN A 1 109 ? 14.973 1.314 -13.988 1.00 91.94 109 GLN A C 1
ATOM 865 O O . GLN A 1 109 ? 14.084 1.864 -13.340 1.00 91.94 109 GLN A O 1
ATOM 870 N N . LEU A 1 110 ? 15.815 0.431 -13.438 1.00 93.38 110 LEU A N 1
ATOM 871 C CA . LEU A 1 110 ? 15.785 0.071 -12.016 1.00 93.38 110 LEU A CA 1
ATOM 872 C C . LEU A 1 110 ? 16.086 1.284 -11.122 1.00 93.38 110 LEU A C 1
ATOM 874 O O . LEU A 1 110 ? 15.383 1.491 -10.133 1.00 93.38 110 LEU A O 1
ATOM 878 N N . LEU A 1 111 ? 17.072 2.109 -11.496 1.00 94.69 111 LEU A N 1
ATOM 879 C CA . LEU A 1 111 ? 17.401 3.355 -10.793 1.00 94.69 111 LEU A CA 1
ATOM 880 C C . LEU A 1 111 ? 16.274 4.390 -10.889 1.00 94.69 111 LEU A C 1
ATOM 882 O O . LEU A 1 111 ? 15.941 5.027 -9.895 1.00 94.69 111 LEU A O 1
ATOM 886 N N . ILE A 1 112 ? 15.636 4.532 -12.055 1.00 93.38 112 ILE A N 1
ATOM 887 C CA . ILE A 1 112 ? 14.458 5.399 -12.208 1.00 93.38 112 ILE A CA 1
ATOM 888 C C . ILE A 1 112 ? 13.325 4.923 -11.293 1.00 93.38 112 ILE A C 1
ATOM 890 O O . ILE A 1 112 ? 12.728 5.741 -10.598 1.00 93.38 112 ILE A O 1
ATOM 894 N N . ALA A 1 113 ? 13.045 3.617 -11.249 1.00 94.25 113 ALA A N 1
ATOM 895 C CA . ALA A 1 113 ? 12.037 3.058 -10.351 1.00 94.25 113 ALA A CA 1
ATOM 896 C C . ALA A 1 113 ? 12.378 3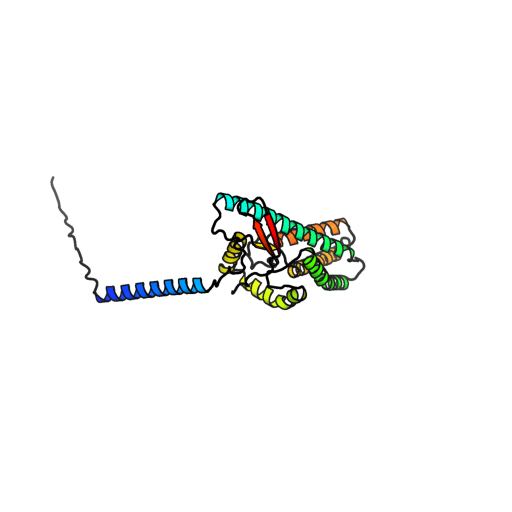.321 -8.873 1.00 94.25 113 ALA A C 1
ATOM 898 O O . ALA A 1 113 ? 11.492 3.693 -8.106 1.00 94.25 113 ALA A O 1
ATOM 899 N N . LEU A 1 114 ? 13.655 3.214 -8.490 1.00 95.31 114 LEU A N 1
ATOM 900 C CA . LEU A 1 114 ? 14.122 3.552 -7.145 1.00 95.31 114 LEU A CA 1
ATOM 901 C C . LEU A 1 114 ? 13.852 5.024 -6.799 1.00 95.31 114 LEU A C 1
ATOM 903 O O . LEU A 1 114 ? 13.313 5.307 -5.733 1.00 95.31 114 LEU A O 1
ATOM 907 N N . CYS A 1 115 ? 14.150 5.953 -7.710 1.00 94.81 115 CYS A N 1
ATOM 908 C CA . CYS A 1 115 ? 13.878 7.382 -7.521 1.00 94.81 115 CYS A CA 1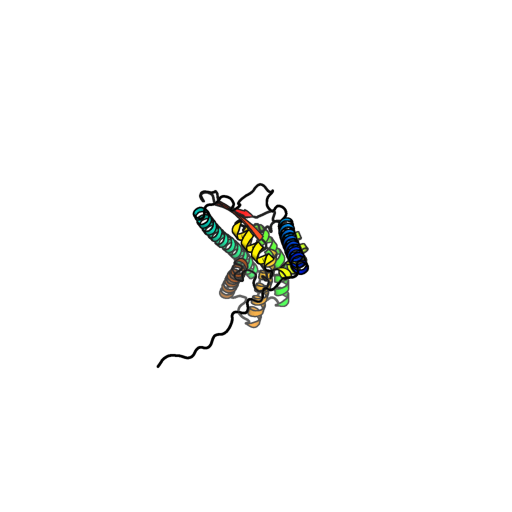
ATOM 909 C C . CYS A 1 115 ? 12.377 7.720 -7.535 1.00 94.81 115 CYS A C 1
ATOM 911 O O . CYS A 1 115 ? 11.954 8.677 -6.888 1.00 94.81 115 CYS A O 1
ATOM 913 N N . LEU A 1 116 ? 11.562 6.950 -8.261 1.00 94.88 116 LEU A N 1
ATOM 914 C CA . LEU A 1 116 ? 10.110 7.130 -8.309 1.00 94.88 116 LEU A CA 1
ATOM 915 C C . LEU A 1 116 ? 9.397 6.574 -7.075 1.00 94.88 116 LEU A C 1
ATOM 917 O O . LEU A 1 116 ? 8.310 7.052 -6.762 1.00 94.88 116 LEU A O 1
ATOM 921 N N . ALA A 1 117 ? 9.973 5.605 -6.360 1.00 94.12 117 ALA A N 1
ATOM 922 C CA . ALA A 1 117 ? 9.316 4.990 -5.208 1.00 94.12 117 ALA A CA 1
ATOM 923 C C . ALA A 1 117 ? 8.960 6.000 -4.089 1.00 94.12 117 ALA A C 1
ATOM 925 O O . ALA A 1 117 ? 7.815 5.974 -3.634 1.00 94.12 117 ALA A O 1
ATOM 926 N N . PRO A 1 118 ? 9.834 6.950 -3.687 1.00 92.50 118 PRO A N 1
ATOM 927 C CA . PRO A 1 118 ? 9.462 8.013 -2.750 1.00 92.50 118 PRO A CA 1
ATOM 928 C C . PRO A 1 118 ? 8.361 8.935 -3.285 1.00 92.50 118 PRO A C 1
ATOM 930 O O . PRO A 1 118 ? 7.457 9.304 -2.540 1.00 92.50 118 PRO A O 1
ATOM 933 N N . VAL A 1 119 ? 8.395 9.280 -4.577 1.00 94.56 119 VAL A N 1
ATOM 934 C CA . VAL A 1 119 ? 7.369 10.129 -5.212 1.00 94.56 119 VAL A CA 1
ATOM 935 C C . VAL A 1 119 ? 6.014 9.423 -5.212 1.00 94.56 119 VAL A C 1
ATOM 937 O O . VAL A 1 119 ? 5.000 10.022 -4.861 1.00 94.56 119 VAL A O 1
ATOM 940 N N . PHE A 1 120 ? 6.004 8.131 -5.543 1.00 95.12 120 PHE A N 1
ATOM 941 C CA . PHE A 1 120 ? 4.827 7.276 -5.459 1.00 95.12 120 PHE A CA 1
ATOM 942 C C . PHE A 1 120 ? 4.292 7.215 -4.024 1.00 95.12 120 PHE A C 1
ATOM 944 O O . PHE A 1 120 ? 3.103 7.438 -3.807 1.00 95.12 120 PHE A O 1
ATOM 951 N N . ALA A 1 121 ? 5.165 6.963 -3.044 1.00 92.44 121 ALA A N 1
ATOM 952 C CA . ALA A 1 121 ? 4.796 6.890 -1.635 1.00 92.44 121 ALA A CA 1
ATOM 953 C C . ALA A 1 121 ? 4.196 8.212 -1.131 1.00 92.44 121 ALA A C 1
ATOM 955 O O . ALA A 1 121 ? 3.195 8.192 -0.417 1.00 92.44 121 ALA A O 1
ATOM 956 N N . LEU A 1 122 ? 4.758 9.357 -1.540 1.00 92.56 122 LEU A N 1
ATOM 957 C CA . LEU A 1 122 ? 4.256 10.688 -1.195 1.00 92.56 122 LEU A CA 1
ATOM 958 C C . LEU A 1 122 ? 2.879 10.943 -1.808 1.00 92.56 122 LEU A C 1
ATOM 960 O O . LEU A 1 122 ? 1.953 11.340 -1.102 1.00 92.56 122 LEU A O 1
ATOM 964 N N . ALA A 1 123 ? 2.740 10.696 -3.114 1.00 94.56 123 ALA A N 1
ATOM 965 C CA . ALA A 1 123 ? 1.481 10.876 -3.826 1.00 94.56 123 ALA A CA 1
ATOM 966 C C . ALA A 1 123 ? 0.388 9.986 -3.229 1.00 94.56 123 ALA A C 1
ATOM 968 O O . ALA A 1 123 ? -0.709 10.459 -2.937 1.00 94.56 123 ALA A O 1
ATOM 969 N N . TYR A 1 124 ? 0.704 8.717 -2.968 1.00 94.06 124 TYR A N 1
ATOM 970 C CA . TYR A 1 124 ? -0.212 7.799 -2.310 1.00 94.06 124 TYR A CA 1
ATOM 971 C C . TYR A 1 124 ? -0.568 8.276 -0.899 1.00 94.06 124 TYR A C 1
ATOM 973 O O . TYR A 1 124 ? -1.748 8.303 -0.558 1.00 94.06 124 TYR A O 1
ATOM 981 N N . HIS A 1 125 ? 0.410 8.693 -0.088 1.00 90.38 125 HIS A N 1
ATOM 982 C CA . HIS A 1 125 ? 0.177 9.192 1.268 1.00 90.38 125 HIS A CA 1
ATOM 983 C C . HIS A 1 125 ? -0.788 10.386 1.280 1.00 90.38 125 HIS A C 1
ATOM 985 O O . HIS A 1 125 ? -1.763 10.379 2.033 1.00 90.38 125 HIS A O 1
ATOM 991 N N . ALA A 1 126 ? -0.557 11.370 0.407 1.00 90.00 126 ALA A N 1
ATOM 992 C CA . ALA A 1 126 ? -1.399 12.554 0.293 1.00 90.00 126 ALA A CA 1
ATOM 993 C C . ALA A 1 126 ? -2.814 12.210 -0.200 1.00 90.00 126 ALA A C 1
ATOM 995 O O . ALA A 1 126 ? -3.799 12.585 0.434 1.00 90.00 126 ALA A O 1
ATOM 996 N N . LEU A 1 127 ? -2.924 11.453 -1.298 1.00 90.88 127 LEU A N 1
ATOM 997 C CA . LEU A 1 127 ? -4.206 11.146 -1.941 1.00 90.88 127 LEU A CA 1
ATOM 998 C C . LEU A 1 127 ? -5.068 10.179 -1.131 1.00 90.88 127 LEU A C 1
ATOM 1000 O O . LEU A 1 127 ? -6.293 10.272 -1.162 1.00 90.88 127 LEU A O 1
ATOM 1004 N N . SER A 1 128 ? -4.446 9.254 -0.402 1.00 87.56 128 SER A N 1
ATOM 1005 C CA . SER A 1 128 ? -5.172 8.345 0.482 1.00 87.56 128 SER A CA 1
ATOM 1006 C C . SER A 1 128 ? -5.364 8.904 1.889 1.00 87.56 128 SER A C 1
ATOM 1008 O O . SER A 1 128 ? -5.968 8.214 2.692 1.00 87.56 128 SER A O 1
ATOM 1010 N N . MET A 1 129 ? -4.903 10.125 2.201 1.00 87.88 129 MET A N 1
ATOM 1011 C CA . MET A 1 129 ? -4.930 10.709 3.557 1.00 87.88 129 MET A CA 1
ATOM 101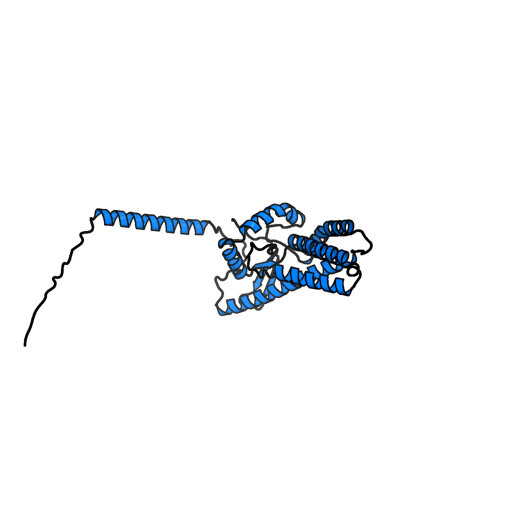2 C C . MET A 1 129 ? -4.336 9.760 4.612 1.00 87.88 129 MET A C 1
ATOM 1014 O O . MET A 1 129 ? -4.880 9.564 5.701 1.00 87.88 129 MET A O 1
ATOM 1018 N N . ASN A 1 130 ? -3.220 9.133 4.253 1.00 78.44 130 ASN A N 1
ATOM 1019 C CA . ASN A 1 130 ? -2.641 7.990 4.939 1.00 78.44 130 ASN A CA 1
ATOM 1020 C C . ASN A 1 130 ? -1.957 8.382 6.254 1.00 78.44 130 ASN A C 1
ATOM 1022 O O . ASN A 1 130 ? -0.739 8.534 6.316 1.00 78.44 130 ASN A O 1
ATOM 1026 N N . ARG A 1 131 ? -2.731 8.565 7.321 1.00 80.75 131 ARG A N 1
ATOM 1027 C CA . ARG A 1 131 ? -2.186 8.812 8.662 1.00 80.75 131 ARG A CA 1
ATOM 1028 C C . ARG A 1 131 ? -2.080 7.508 9.432 1.00 80.75 131 ARG A C 1
ATOM 1030 O O . ARG A 1 131 ? -2.934 6.636 9.266 1.00 80.75 131 ARG A O 1
ATOM 1037 N N . ALA A 1 132 ? -1.055 7.383 10.263 1.00 72.56 132 ALA A N 1
ATOM 1038 C CA . ALA A 1 132 ? -0.833 6.209 11.095 1.00 72.56 132 ALA A CA 1
ATOM 1039 C C . ALA A 1 132 ? -0.954 6.549 12.575 1.00 72.56 132 ALA A C 1
ATOM 1041 O O . ALA A 1 132 ? -0.060 6.208 13.320 1.00 72.56 132 ALA A O 1
ATOM 1042 N N . GLY A 1 133 ? -1.993 7.273 13.010 1.00 63.03 133 GLY A N 1
ATOM 1043 C CA . GLY A 1 133 ? -2.318 7.423 14.437 1.00 63.03 133 GLY A CA 1
ATOM 1044 C C . GLY A 1 133 ? -1.130 7.724 15.362 1.00 63.03 133 GLY A C 1
ATOM 1045 O O . GLY A 1 133 ? -0.934 6.989 16.320 1.00 63.03 133 GLY A O 1
ATOM 1046 N N . SER A 1 134 ? -0.336 8.762 15.078 1.00 67.56 134 SER A N 1
ATOM 1047 C CA . SER A 1 134 ? 0.889 9.143 15.813 1.00 67.56 134 SER A CA 1
ATOM 1048 C C . SER A 1 134 ? 2.134 8.254 15.648 1.00 67.56 134 SER A C 1
ATOM 1050 O O . SER A 1 134 ? 3.159 8.555 16.257 1.00 67.56 134 SER A O 1
ATOM 1052 N N . TYR A 1 135 ? 2.110 7.192 14.839 1.00 69.44 135 TYR A N 1
ATOM 1053 C CA . TYR A 1 135 ? 3.326 6.442 14.477 1.00 69.44 135 TYR A CA 1
ATOM 1054 C C . TYR A 1 135 ? 4.181 7.233 13.478 1.00 69.44 135 TYR A C 1
ATOM 1056 O O . TYR A 1 135 ? 5.401 7.252 13.580 1.00 69.44 135 TYR A O 1
ATOM 1064 N N . TYR A 1 136 ? 3.523 7.930 12.551 1.00 74.19 136 TYR A N 1
ATOM 1065 C CA . TYR A 1 136 ? 4.074 9.037 11.774 1.00 74.19 136 TYR A CA 1
ATOM 1066 C C . TYR A 1 136 ? 2.922 9.973 11.377 1.00 74.19 136 TYR A C 1
ATOM 1068 O O . TYR A 1 136 ? 1.804 9.536 11.075 1.00 74.19 136 TYR A O 1
ATOM 1076 N N . ASN A 1 137 ? 3.191 11.274 11.375 1.00 71.44 137 ASN A N 1
ATOM 1077 C CA . ASN A 1 137 ? 2.236 12.333 11.053 1.00 71.44 137 ASN A CA 1
ATOM 1078 C C . ASN A 1 137 ? 2.529 13.002 9.708 1.00 71.44 137 ASN A C 1
ATOM 1080 O O . ASN A 1 137 ? 1.649 13.648 9.138 1.00 71.44 137 ASN A O 1
ATOM 1084 N N . ASN A 1 138 ? 3.748 12.850 9.192 1.00 82.19 138 ASN A N 1
ATOM 1085 C CA . ASN A 1 138 ? 4.163 13.414 7.915 1.00 82.19 138 ASN A CA 1
ATOM 1086 C C . ASN A 1 138 ? 5.043 12.442 7.117 1.00 82.19 138 ASN A C 1
ATOM 1088 O O . ASN A 1 138 ? 5.482 11.401 7.604 1.00 82.19 138 ASN A O 1
ATOM 1092 N N . PHE A 1 139 ? 5.286 12.798 5.857 1.00 81.19 139 PHE A N 1
ATOM 1093 C CA . PHE A 1 139 ? 6.056 11.980 4.925 1.00 81.19 139 PHE A CA 1
ATOM 1094 C C . PHE A 1 139 ? 7.512 11.771 5.355 1.00 81.19 139 PHE A C 1
ATOM 1096 O O . PHE A 1 139 ? 8.059 10.708 5.095 1.00 81.19 139 PHE A O 1
ATOM 1103 N N . VAL A 1 140 ? 8.143 12.750 6.009 1.00 85.44 140 VAL A N 1
ATOM 1104 C CA . VAL A 1 140 ? 9.540 12.626 6.457 1.00 85.44 140 VAL A CA 1
ATOM 1105 C C . VAL A 1 140 ? 9.637 11.614 7.595 1.00 85.44 140 VAL A C 1
ATOM 1107 O O . VAL A 1 140 ? 10.463 10.703 7.531 1.00 85.44 140 VAL A O 1
ATOM 1110 N N . GLU A 1 141 ? 8.737 11.719 8.576 1.00 82.62 141 GLU A N 1
ATOM 1111 C CA . GLU A 1 141 ? 8.645 10.792 9.710 1.00 82.62 141 GLU A CA 1
ATOM 1112 C C . GLU A 1 141 ? 8.481 9.339 9.259 1.00 82.62 141 GLU A C 1
ATOM 1114 O O . GLU A 1 141 ? 9.087 8.432 9.821 1.00 82.62 141 GLU A O 1
ATOM 1119 N N . MET A 1 142 ? 7.732 9.122 8.178 1.00 80.12 142 MET A N 1
ATOM 1120 C CA . MET A 1 142 ? 7.529 7.801 7.592 1.00 80.12 142 MET A CA 1
ATOM 1121 C C . MET A 1 142 ? 8.850 7.100 7.210 1.00 80.12 142 MET A C 1
ATOM 1123 O O . MET A 1 142 ? 8.942 5.880 7.322 1.00 80.12 142 MET A O 1
ATOM 1127 N N . PHE A 1 143 ? 9.886 7.838 6.790 1.00 81.94 143 PHE A N 1
ATOM 1128 C CA . PHE A 1 143 ? 11.207 7.254 6.506 1.00 81.94 143 PHE A CA 1
ATOM 1129 C C . PHE A 1 143 ? 12.099 7.191 7.739 1.00 81.94 143 PHE A C 1
ATOM 1131 O O . PHE A 1 143 ? 12.841 6.223 7.893 1.00 81.94 143 PHE A O 1
ATOM 1138 N N . THR A 1 144 ? 12.051 8.194 8.618 1.00 84.56 144 THR A N 1
ATOM 1139 C CA . THR A 1 144 ? 12.895 8.199 9.823 1.00 84.56 144 THR A CA 1
ATOM 1140 C C . THR A 1 144 ? 12.481 7.112 10.814 1.00 84.56 144 THR A C 1
ATOM 1142 O O . THR A 1 144 ? 13.337 6.558 11.497 1.00 84.56 144 THR A O 1
ATOM 1145 N N . GLU A 1 145 ? 11.197 6.750 10.847 1.00 79.38 145 GLU A N 1
ATOM 1146 C CA . GLU A 1 145 ? 10.646 5.679 11.687 1.00 79.38 145 GLU A CA 1
ATOM 1147 C C . GLU A 1 145 ? 10.723 4.287 11.028 1.00 79.38 145 GLU A C 1
ATOM 1149 O O . GLU A 1 145 ? 10.386 3.280 11.653 1.00 79.38 145 GLU A O 1
ATOM 1154 N N . LEU A 1 146 ? 11.225 4.179 9.789 1.00 76.69 146 LEU A N 1
ATOM 1155 C CA . LEU A 1 146 ? 11.363 2.902 9.075 1.00 76.69 146 LEU A CA 1
ATOM 1156 C C . LEU A 1 146 ? 12.171 1.842 9.861 1.00 76.69 146 LEU A C 1
ATOM 1158 O O . LEU A 1 146 ? 11.748 0.683 9.894 1.00 76.69 146 LEU A O 1
ATOM 1162 N N . PRO A 1 147 ? 13.297 2.165 10.532 1.00 79.06 147 PRO A N 1
ATOM 1163 C CA . PRO A 1 147 ? 13.997 1.183 11.359 1.00 79.06 147 PRO A CA 1
ATOM 1164 C C . PRO A 1 147 ? 13.120 0.644 12.497 1.00 79.06 147 PRO A C 1
ATOM 1166 O O . PRO A 1 147 ? 13.113 -0.561 12.757 1.00 79.06 147 PRO A O 1
ATOM 1169 N N . ARG A 1 148 ? 12.334 1.518 13.142 1.00 76.62 148 ARG A N 1
ATOM 1170 C CA . ARG A 1 148 ? 11.393 1.126 14.198 1.00 76.62 148 ARG A CA 1
ATOM 1171 C C . ARG A 1 148 ? 10.278 0.244 13.634 1.00 76.62 148 ARG A C 1
ATOM 1173 O O . ARG A 1 148 ? 9.945 -0.758 14.263 1.00 76.62 148 ARG A O 1
ATOM 1180 N N . LEU A 1 149 ? 9.772 0.539 12.434 1.00 74.69 149 LEU A N 1
ATOM 1181 C CA . LEU A 1 149 ? 8.796 -0.307 11.738 1.00 74.69 149 LEU A CA 1
ATOM 1182 C C . LEU A 1 149 ? 9.303 -1.750 11.594 1.00 74.69 149 LEU A C 1
ATOM 1184 O O . LEU A 1 149 ? 8.574 -2.684 11.917 1.00 74.69 149 LEU A O 1
ATOM 1188 N N . PHE A 1 150 ? 10.555 -1.955 11.172 1.00 77.38 150 PHE A N 1
ATOM 1189 C CA . PHE A 1 150 ? 11.119 -3.305 11.045 1.00 77.38 150 PHE A CA 1
ATOM 1190 C C . PHE A 1 150 ? 11.240 -4.035 12.387 1.00 77.38 150 PHE A C 1
ATOM 1192 O O . PHE A 1 150 ? 10.941 -5.230 12.463 1.00 77.38 150 PHE A O 1
ATOM 1199 N N . ILE A 1 151 ? 11.631 -3.328 13.452 1.00 78.88 151 ILE A N 1
ATOM 1200 C CA . ILE A 1 151 ? 11.668 -3.889 14.811 1.00 78.88 151 ILE A CA 1
ATOM 1201 C C . ILE A 1 151 ? 10.259 -4.314 15.239 1.00 78.88 151 ILE A C 1
ATOM 1203 O O . ILE A 1 151 ? 10.074 -5.437 15.710 1.00 78.88 151 ILE A O 1
ATOM 1207 N N . ASN A 1 152 ? 9.265 -3.451 15.015 1.00 74.00 152 ASN A N 1
ATOM 1208 C CA . ASN A 1 152 ? 7.871 -3.724 15.341 1.00 74.00 152 ASN A CA 1
ATOM 1209 C C . ASN A 1 152 ? 7.353 -4.936 14.565 1.00 74.00 152 ASN A C 1
ATOM 1211 O O . ASN A 1 152 ? 6.799 -5.838 15.182 1.00 74.00 152 ASN A O 1
ATOM 1215 N N . VAL A 1 153 ? 7.602 -5.016 13.250 1.00 73.94 153 VAL A N 1
ATOM 1216 C CA . VAL A 1 153 ? 7.280 -6.183 12.402 1.00 73.94 153 VAL A CA 1
ATOM 1217 C C . VAL A 1 153 ? 7.862 -7.471 12.989 1.00 73.94 153 VAL A C 1
ATOM 1219 O O . VAL A 1 153 ? 7.169 -8.484 13.063 1.00 73.94 153 VAL A O 1
ATOM 1222 N N . GLY A 1 154 ? 9.102 -7.431 13.482 1.00 74.31 154 GLY A N 1
ATOM 1223 C CA . GLY A 1 154 ? 9.739 -8.569 14.147 1.00 74.31 154 GLY A CA 1
ATOM 1224 C C . GLY A 1 154 ? 8.991 -9.082 15.386 1.00 74.31 154 GLY A C 1
ATOM 1225 O O . GLY A 1 154 ? 9.108 -10.263 15.707 1.00 74.31 154 GLY A O 1
ATOM 1226 N N . ARG A 1 155 ? 8.196 -8.227 16.044 1.00 74.06 155 ARG A N 1
ATOM 1227 C CA . ARG A 1 155 ? 7.436 -8.518 17.276 1.00 74.06 155 ARG A CA 1
ATOM 1228 C C . ARG A 1 155 ? 5.952 -8.852 17.041 1.00 74.06 155 ARG A C 1
ATOM 1230 O O . ARG A 1 155 ? 5.261 -9.214 17.991 1.00 74.06 155 ARG A O 1
ATOM 1237 N N . ARG A 1 156 ? 5.447 -8.771 15.800 1.00 74.06 156 ARG A N 1
ATOM 1238 C CA . ARG A 1 156 ? 4.007 -8.931 15.471 1.00 74.06 156 ARG A CA 1
ATOM 1239 C C . ARG A 1 156 ? 3.461 -10.357 15.597 1.00 74.06 156 ARG A C 1
ATOM 1241 O O . ARG A 1 156 ? 2.251 -10.542 15.593 1.00 74.06 156 ARG A O 1
ATOM 1248 N N . ASP A 1 157 ? 4.304 -11.378 15.722 1.00 73.38 157 ASP A N 1
ATOM 1249 C CA . ASP A 1 157 ? 3.840 -12.766 15.891 1.00 73.38 157 ASP A CA 1
ATOM 1250 C C . ASP A 1 157 ? 3.706 -13.156 17.372 1.00 73.38 157 ASP A C 1
ATOM 1252 O O . ASP A 1 157 ? 4.216 -14.181 17.814 1.00 73.38 157 ASP A O 1
ATOM 1256 N N . THR A 1 158 ? 3.051 -12.293 18.152 1.00 77.12 158 THR A N 1
ATOM 1257 C CA . THR A 1 158 ? 2.757 -12.513 19.573 1.00 77.12 158 THR A CA 1
ATOM 1258 C C . THR A 1 158 ? 1.249 -12.548 19.802 1.00 77.12 158 THR A C 1
ATOM 1260 O O . THR A 1 158 ? 0.479 -11.901 19.087 1.00 77.12 158 THR A O 1
ATOM 1263 N N . ASP A 1 159 ? 0.803 -13.294 20.813 1.00 80.81 159 ASP A N 1
ATOM 1264 C CA . ASP A 1 159 ? -0.622 -13.345 21.166 1.00 80.81 159 ASP A CA 1
ATOM 1265 C C . ASP A 1 159 ? -1.144 -11.981 21.642 1.00 80.81 159 ASP A C 1
ATOM 1267 O O . ASP A 1 159 ? -2.290 -11.630 21.364 1.00 80.81 159 ASP A O 1
ATOM 1271 N N . ILE A 1 160 ? -0.269 -11.170 22.250 1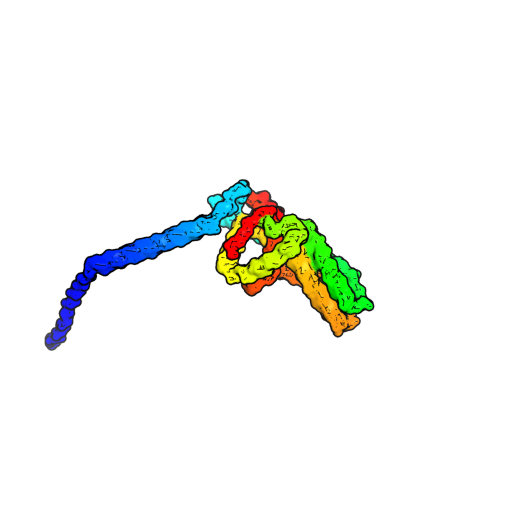.00 80.38 160 ILE A N 1
ATOM 1272 C CA . ILE A 1 160 ? -0.556 -9.785 22.647 1.00 80.38 160 ILE A CA 1
ATOM 1273 C C . ILE A 1 160 ? -0.927 -8.947 21.416 1.00 80.38 160 ILE A C 1
ATOM 1275 O O . ILE A 1 160 ? -1.971 -8.298 21.405 1.00 80.38 160 ILE A O 1
ATOM 1279 N N . TYR A 1 161 ? -0.129 -9.023 20.345 1.00 77.75 161 TYR A N 1
ATOM 1280 C CA . TYR A 1 161 ? -0.411 -8.299 19.104 1.00 77.75 161 TYR A CA 1
ATOM 1281 C C . TYR A 1 161 ? -1.755 -8.710 18.488 1.00 77.75 161 TYR A C 1
ATOM 1283 O O . TYR A 1 161 ? -2.538 -7.867 18.052 1.00 77.75 161 TYR A O 1
ATOM 1291 N N . ARG A 1 162 ? -2.062 -10.013 18.470 1.00 78.69 162 ARG A N 1
ATOM 1292 C CA . ARG A 1 162 ? -3.339 -10.508 17.929 1.00 78.69 162 ARG A CA 1
ATOM 1293 C C . ARG A 1 162 ? -4.531 -10.013 18.750 1.00 78.69 162 ARG A C 1
ATOM 1295 O O . ARG A 1 162 ? -5.517 -9.572 18.163 1.00 78.69 162 ARG A O 1
ATOM 1302 N N . ALA A 1 163 ? -4.419 -10.030 20.077 1.00 82.44 163 ALA A N 1
ATOM 1303 C CA . ALA A 1 163 ? -5.451 -9.517 20.972 1.00 82.44 163 ALA A CA 1
ATOM 1304 C C . ALA A 1 163 ? -5.701 -8.011 20.773 1.00 82.44 163 ALA A C 1
ATOM 1306 O O . ALA A 1 163 ? -6.855 -7.577 20.804 1.00 82.44 163 ALA A O 1
ATOM 1307 N N . GLU A 1 164 ? -4.649 -7.230 20.512 1.00 80.94 164 GLU A N 1
ATOM 1308 C CA . GLU A 1 164 ? -4.756 -5.798 20.214 1.00 80.94 164 GLU A CA 1
ATOM 1309 C C . GLU A 1 164 ? -5.446 -5.540 18.871 1.00 80.94 164 GLU A C 1
ATOM 1311 O O . GLU A 1 164 ? -6.384 -4.752 18.808 1.00 80.94 164 GLU A O 1
ATOM 1316 N N . ILE A 1 165 ? -5.089 -6.276 17.813 1.00 80.69 165 ILE A N 1
ATOM 1317 C CA . ILE A 1 165 ? -5.782 -6.178 16.517 1.00 80.69 165 ILE A CA 1
ATOM 1318 C C . ILE A 1 165 ? -7.266 -6.545 16.641 1.00 80.69 165 ILE A C 1
ATOM 1320 O O . ILE A 1 165 ? -8.123 -5.897 16.033 1.00 80.69 165 ILE A O 1
ATOM 1324 N N . ASP A 1 166 ? -7.596 -7.565 17.431 1.00 81.88 166 ASP A N 1
ATOM 1325 C CA . ASP A 1 166 ? -8.986 -7.939 17.691 1.00 81.88 166 ASP A CA 1
ATOM 1326 C C . ASP A 1 166 ? -9.711 -6.888 18.543 1.00 81.88 166 ASP A C 1
ATOM 1328 O O . ASP A 1 166 ? -10.920 -6.687 18.403 1.00 81.88 166 ASP A O 1
ATOM 1332 N N . HIS A 1 167 ? -9.009 -6.208 19.449 1.00 84.38 167 HIS A N 1
ATOM 1333 C CA . HIS A 1 167 ? -9.545 -5.076 20.200 1.00 84.38 167 HIS A CA 1
ATOM 1334 C C . HIS A 1 167 ? -9.831 -3.881 19.282 1.00 84.38 167 HIS A C 1
ATOM 1336 O O . HIS A 1 167 ? -10.978 -3.451 19.206 1.00 84.38 167 HIS A O 1
ATOM 1342 N N . GLU A 1 168 ? -8.866 -3.447 18.478 1.00 85.44 168 GLU A N 1
ATOM 1343 C CA . GLU A 1 168 ? -9.020 -2.369 17.498 1.00 85.44 168 GLU A CA 1
ATOM 1344 C C . GLU A 1 168 ? -10.177 -2.614 16.525 1.00 85.44 168 GLU A C 1
ATOM 1346 O O . GLU A 1 168 ? -11.010 -1.740 16.276 1.00 85.44 168 GLU A O 1
ATOM 1351 N N . GLN A 1 169 ? -10.292 -3.837 15.997 1.00 82.44 169 GLN A N 1
ATOM 1352 C CA . GLN A 1 169 ? -11.413 -4.201 15.132 1.00 82.44 169 GLN A CA 1
ATOM 1353 C C . GLN A 1 169 ? -12.759 -4.062 15.843 1.00 82.44 169 GLN A C 1
ATOM 1355 O O . GLN A 1 169 ? -13.763 -3.738 15.195 1.00 82.44 169 GLN A O 1
ATOM 1360 N N . ARG A 1 170 ? -12.794 -4.312 17.156 1.00 82.00 170 ARG A N 1
ATOM 1361 C CA . ARG A 1 170 ? -13.997 -4.130 17.967 1.00 82.00 170 ARG A CA 1
ATOM 1362 C C . ARG A 1 170 ? -14.301 -2.655 18.235 1.00 82.00 170 ARG A C 1
ATOM 1364 O O . ARG A 1 170 ? -15.470 -2.312 18.358 1.00 82.00 170 ARG A O 1
ATOM 1371 N N . GLU A 1 171 ? -13.296 -1.791 18.252 1.00 83.94 171 GLU A N 1
ATOM 1372 C CA . GLU A 1 171 ? -13.470 -0.338 18.388 1.00 83.94 171 GLU A CA 1
ATOM 1373 C C . GLU A 1 171 ? -13.801 0.366 17.063 1.00 83.94 171 GLU A C 1
ATOM 1375 O O . GLU A 1 171 ? -13.950 1.583 17.011 1.00 83.94 171 GLU A O 1
ATOM 1380 N N . GLY A 1 172 ? -13.936 -0.391 15.969 1.00 85.62 172 GLY A N 1
ATOM 1381 C CA . GLY A 1 172 ? -14.175 0.179 14.644 1.00 85.62 172 GLY A CA 1
ATOM 1382 C C . GLY A 1 172 ? -12.910 0.733 13.991 1.00 85.62 172 GLY A C 1
ATOM 1383 O O . GLY A 1 172 ? -12.996 1.376 12.945 1.00 85.62 172 GLY A O 1
ATOM 1384 N N . ILE A 1 173 ? -11.731 0.453 14.544 1.00 87.69 173 ILE A N 1
ATOM 1385 C CA . ILE A 1 173 ? -10.463 0.835 13.934 1.00 87.69 173 ILE A CA 1
ATOM 1386 C C . ILE A 1 173 ? -10.200 -0.070 12.724 1.00 87.69 173 ILE A C 1
ATOM 1388 O O . ILE A 1 173 ? -10.465 -1.281 12.706 1.00 87.69 173 ILE A O 1
ATOM 1392 N N . VAL A 1 174 ? -9.729 0.553 11.651 1.00 86.44 174 VAL A N 1
ATOM 1393 C CA . VAL A 1 174 ? -9.420 -0.070 10.372 1.00 86.44 174 VAL A CA 1
ATOM 1394 C C . VAL A 1 174 ? -7.997 0.284 10.002 1.00 86.44 174 VAL A C 1
ATOM 1396 O O . VAL A 1 174 ? -7.673 1.443 9.760 1.00 86.44 174 VAL A O 1
ATOM 1399 N N . ARG A 1 175 ? -7.162 -0.744 9.888 1.00 86.56 175 ARG A N 1
ATOM 1400 C CA . ARG A 1 175 ? -5.815 -0.607 9.349 1.00 86.56 175 ARG A CA 1
ATOM 1401 C C . ARG A 1 175 ? -5.810 -0.795 7.828 1.00 86.56 175 ARG A C 1
ATOM 1403 O O . ARG A 1 175 ? -6.433 -1.734 7.306 1.00 86.56 175 ARG A O 1
ATOM 1410 N N . THR A 1 176 ? -5.098 0.090 7.132 1.00 87.62 176 THR A N 1
ATOM 1411 C CA . THR A 1 176 ? -4.833 0.053 5.682 1.00 87.62 176 THR A CA 1
ATOM 1412 C C . THR A 1 176 ? -3.351 0.260 5.315 1.00 87.62 176 THR A C 1
ATOM 1414 O O . THR A 1 176 ? -2.571 0.705 6.157 1.00 87.62 176 THR A O 1
ATOM 1417 N N . VAL A 1 177 ? -2.946 -0.138 4.097 1.00 87.56 177 VAL A N 1
ATOM 1418 C CA . VAL A 1 177 ? -1.531 -0.130 3.658 1.00 87.56 177 VAL A CA 1
ATOM 1419 C C . VAL A 1 177 ? -0.985 1.286 3.752 1.00 87.56 177 VAL A C 1
ATOM 1421 O O . VAL A 1 177 ? -1.618 2.221 3.250 1.00 87.56 177 VAL A O 1
ATOM 1424 N N . ASN A 1 178 ? 0.166 1.457 4.401 1.00 87.12 178 ASN A N 1
ATOM 1425 C CA . ASN A 1 178 ? 0.751 2.783 4.537 1.00 87.12 178 ASN A CA 1
ATOM 1426 C C . ASN A 1 178 ? 1.488 3.250 3.265 1.00 87.12 178 ASN A C 1
ATOM 1428 O O . ASN A 1 178 ? 1.696 2.477 2.327 1.00 87.12 178 ASN A O 1
ATOM 1432 N N . GLY A 1 179 ? 1.875 4.529 3.208 1.00 87.38 179 GLY A N 1
ATOM 1433 C CA . GLY A 1 179 ? 2.590 5.080 2.048 1.00 87.38 179 GLY A CA 1
ATOM 1434 C C . GLY A 1 179 ? 3.939 4.418 1.767 1.00 87.38 179 GLY A C 1
ATOM 1435 O O . GLY A 1 179 ? 4.277 4.189 0.607 1.00 87.38 179 GLY A O 1
ATOM 1436 N N . LEU A 1 180 ? 4.676 4.046 2.810 1.00 86.25 180 LEU A N 1
ATOM 1437 C CA . LEU A 1 180 ? 5.996 3.426 2.713 1.00 86.25 180 LEU A CA 1
ATOM 1438 C C . LEU A 1 180 ? 5.918 2.000 2.184 1.00 86.25 180 LEU A C 1
ATOM 1440 O O . LEU A 1 180 ? 6.617 1.652 1.240 1.00 86.25 180 LEU A O 1
ATOM 1444 N N . GLU A 1 181 ? 5.026 1.196 2.754 1.00 85.94 181 GLU A N 1
ATOM 1445 C CA . GLU A 1 181 ? 4.694 -0.154 2.314 1.00 85.94 181 GLU A CA 1
ATOM 1446 C C . GLU A 1 181 ? 4.211 -0.132 0.868 1.00 85.94 181 GLU A C 1
ATOM 1448 O O . GLU A 1 181 ? 4.668 -0.934 0.060 1.00 85.94 181 GLU A O 1
ATOM 1453 N N . SER A 1 182 ? 3.366 0.837 0.509 1.00 91.31 182 SER A N 1
ATOM 1454 C CA . SER A 1 182 ? 2.921 1.025 -0.874 1.00 91.31 182 SER A CA 1
ATOM 1455 C C . SER A 1 182 ? 4.091 1.362 -1.807 1.00 91.31 182 SER A C 1
ATOM 1457 O O . SER A 1 182 ? 4.162 0.824 -2.909 1.00 91.31 182 SER A O 1
ATOM 1459 N N . GLY A 1 183 ? 5.039 2.197 -1.368 1.00 91.88 183 GLY A N 1
ATOM 1460 C CA . GLY A 1 183 ? 6.270 2.513 -2.102 1.00 91.88 183 GLY A CA 1
ATOM 1461 C C . GLY A 1 183 ? 7.223 1.321 -2.253 1.00 91.88 183 GLY A C 1
ATOM 1462 O O . GLY A 1 183 ? 7.785 1.108 -3.328 1.00 91.88 183 GLY A O 1
ATOM 1463 N N . LEU A 1 184 ? 7.372 0.501 -1.211 1.00 90.06 184 LEU A N 1
ATOM 1464 C CA . LEU A 1 184 ? 8.149 -0.741 -1.259 1.00 90.06 184 LEU A CA 1
ATOM 1465 C C . LEU A 1 184 ? 7.502 -1.755 -2.206 1.00 90.06 184 LEU A C 1
ATOM 1467 O O . LEU A 1 184 ? 8.188 -2.348 -3.036 1.00 90.06 184 LEU A O 1
ATOM 1471 N N . LEU A 1 185 ? 6.178 -1.914 -2.138 1.00 92.06 185 LEU A N 1
ATOM 1472 C CA . LEU A 1 185 ? 5.431 -2.770 -3.058 1.00 92.06 185 LEU A CA 1
ATOM 1473 C C . LEU A 1 185 ? 5.553 -2.301 -4.494 1.00 92.06 185 LEU A C 1
ATOM 1475 O O . LEU A 1 185 ? 5.768 -3.120 -5.386 1.00 92.06 185 LEU A O 1
ATOM 1479 N N . PHE A 1 186 ? 5.438 -0.992 -4.711 1.00 95.38 186 PHE A N 1
ATOM 1480 C CA . PHE A 1 186 ? 5.685 -0.376 -6.002 1.00 95.38 186 PHE A CA 1
ATOM 1481 C C . PHE A 1 186 ? 7.057 -0.788 -6.529 1.00 95.38 186 PHE A C 1
ATOM 1483 O O . PHE A 1 186 ? 7.141 -1.295 -7.644 1.00 95.38 186 PHE A O 1
ATOM 1490 N N . LEU A 1 187 ? 8.111 -0.628 -5.725 1.00 94.94 187 LEU A N 1
ATOM 1491 C CA . LEU A 1 187 ? 9.479 -0.922 -6.137 1.00 94.94 187 LEU A CA 1
ATOM 1492 C C . LEU A 1 187 ? 9.656 -2.401 -6.498 1.00 94.94 187 LEU A C 1
ATOM 1494 O O . LEU A 1 187 ? 10.154 -2.710 -7.578 1.00 94.94 187 LEU A O 1
ATOM 1498 N N . LEU A 1 188 ? 9.181 -3.306 -5.637 1.00 93.69 188 LEU A N 1
ATOM 1499 C CA . LEU A 1 188 ? 9.263 -4.752 -5.850 1.00 93.69 188 LEU A CA 1
ATOM 1500 C C . LEU A 1 188 ? 8.513 -5.185 -7.113 1.00 93.69 188 LEU A C 1
ATOM 1502 O O . LEU A 1 188 ? 9.071 -5.893 -7.952 1.00 93.69 188 LEU A O 1
ATOM 1506 N N . ALA A 1 189 ? 7.270 -4.732 -7.282 1.00 94.25 189 ALA A N 1
ATOM 1507 C CA . ALA A 1 189 ? 6.471 -5.059 -8.456 1.00 94.25 189 ALA A CA 1
ATOM 1508 C C . ALA A 1 189 ? 7.070 -4.458 -9.735 1.00 94.25 189 ALA A C 1
ATOM 1510 O O . ALA A 1 189 ? 7.077 -5.102 -10.781 1.00 94.25 189 ALA A O 1
ATOM 1511 N N . ASN A 1 190 ? 7.582 -3.227 -9.674 1.00 93.94 190 ASN A N 1
ATOM 1512 C CA . ASN A 1 190 ? 8.205 -2.545 -10.809 1.00 93.94 190 ASN A CA 1
ATOM 1513 C C . ASN A 1 190 ? 9.498 -3.249 -11.239 1.00 93.94 190 ASN A C 1
ATOM 1515 O O . ASN A 1 190 ? 9.676 -3.552 -12.412 1.00 93.94 190 ASN A O 1
ATOM 1519 N N . TRP A 1 191 ? 10.367 -3.607 -10.297 1.00 94.31 191 TRP A N 1
ATOM 1520 C CA . TRP A 1 191 ? 11.586 -4.350 -10.606 1.00 94.31 191 TRP A CA 1
ATOM 1521 C C . TRP A 1 191 ? 11.306 -5.757 -11.134 1.00 94.31 191 TRP A C 1
ATOM 1523 O O . TRP A 1 191 ? 11.893 -6.143 -12.143 1.00 94.31 191 TRP A O 1
ATOM 1533 N N . ALA A 1 192 ? 10.387 -6.505 -10.516 1.00 92.56 192 ALA A N 1
ATOM 1534 C CA . ALA A 1 192 ? 10.030 -7.845 -10.981 1.00 92.56 192 ALA A CA 1
ATOM 1535 C C . ALA A 1 192 ? 9.495 -7.825 -12.422 1.00 92.56 192 ALA A C 1
ATOM 1537 O O . ALA A 1 192 ? 9.908 -8.632 -13.256 1.00 92.56 192 ALA A O 1
ATOM 1538 N N . THR A 1 193 ? 8.622 -6.865 -12.735 1.00 91.00 193 THR A N 1
ATOM 1539 C CA . THR A 1 193 ? 8.054 -6.703 -14.082 1.00 91.00 193 THR A CA 1
ATOM 1540 C C . THR A 1 193 ? 9.084 -6.208 -15.095 1.00 91.00 193 THR A C 1
ATOM 1542 O O . THR A 1 193 ? 9.103 -6.713 -16.214 1.00 91.00 193 THR A O 1
ATOM 1545 N N . LEU A 1 194 ? 9.992 -5.300 -14.717 1.00 89.38 194 LEU A N 1
ATOM 1546 C CA . LEU A 1 194 ? 11.105 -4.865 -15.570 1.00 89.38 194 LEU A CA 1
ATOM 1547 C C . LEU A 1 194 ? 12.054 -6.016 -15.918 1.00 89.38 194 LEU A C 1
ATOM 1549 O O . LEU A 1 194 ? 12.408 -6.182 -17.083 1.00 89.38 194 LEU A O 1
ATOM 1553 N N . VAL A 1 195 ? 12.446 -6.823 -14.928 1.00 90.12 195 VAL A N 1
ATOM 1554 C CA . VAL A 1 195 ? 13.314 -7.991 -15.142 1.00 90.12 195 VAL A CA 1
ATOM 1555 C C . VAL A 1 195 ? 12.623 -9.012 -16.048 1.00 90.12 195 VAL A C 1
ATOM 1557 O O . VAL A 1 195 ? 13.235 -9.475 -17.009 1.00 90.12 195 VAL A O 1
ATOM 1560 N N . ALA A 1 196 ? 11.344 -9.311 -15.798 1.00 87.88 196 ALA A N 1
ATOM 1561 C CA . ALA A 1 196 ? 10.553 -10.214 -16.635 1.00 87.88 196 ALA A CA 1
ATOM 1562 C C . ALA A 1 196 ? 10.381 -9.694 -18.072 1.00 87.88 196 ALA A C 1
ATOM 1564 O O . ALA A 1 196 ? 10.424 -10.461 -19.035 1.00 87.88 196 ALA A O 1
ATOM 1565 N N . ALA A 1 197 ? 10.206 -8.384 -18.243 1.00 85.06 197 ALA A N 1
ATOM 1566 C CA . ALA A 1 197 ? 10.062 -7.790 -19.562 1.00 85.06 197 ALA A CA 1
ATOM 1567 C C . ALA A 1 197 ? 11.384 -7.773 -20.345 1.00 85.06 197 ALA A C 1
ATOM 1569 O O . ALA A 1 197 ? 11.381 -7.984 -21.556 1.00 85.06 197 ALA A O 1
ATOM 1570 N N . TYR A 1 198 ? 12.512 -7.568 -19.660 1.00 84.25 198 TYR A N 1
ATOM 1571 C CA . TYR A 1 198 ? 13.837 -7.615 -20.274 1.00 84.25 198 TYR A CA 1
ATOM 1572 C C . TYR A 1 198 ? 14.230 -9.041 -20.681 1.00 84.25 198 TYR A C 1
ATOM 1574 O O . TYR A 1 198 ? 14.770 -9.239 -21.766 1.00 84.25 198 TYR A O 1
ATOM 1582 N N . SER A 1 199 ? 13.916 -10.047 -19.856 1.00 85.25 199 SER A N 1
ATOM 1583 C CA . SER A 1 199 ? 14.210 -11.453 -20.171 1.00 85.25 199 SER A CA 1
ATOM 1584 C C . SER A 1 199 ? 13.360 -12.013 -21.316 1.00 85.25 199 SER A C 1
ATOM 1586 O O . SER A 1 199 ? 13.795 -12.930 -22.006 1.00 85.25 199 SER A O 1
ATOM 1588 N N . SER A 1 200 ? 12.170 -11.455 -21.542 1.00 80.56 200 SER A N 1
ATOM 1589 C CA . SER A 1 200 ? 11.241 -11.880 -22.598 1.00 80.56 200 SER A CA 1
ATOM 1590 C C . SER A 1 200 ? 11.355 -11.079 -23.903 1.00 80.56 200 SER A C 1
ATOM 1592 O O . SER A 1 200 ? 10.682 -11.418 -24.875 1.00 80.56 200 SER A O 1
ATOM 1594 N N . GLY A 1 201 ? 12.178 -10.023 -23.954 1.00 67.06 201 GLY A N 1
ATOM 1595 C CA . GLY A 1 201 ? 12.525 -9.258 -25.164 1.00 67.06 201 GLY A CA 1
ATOM 1596 C C . GLY A 1 201 ? 11.413 -8.407 -25.802 1.00 67.06 201 GLY A C 1
ATOM 1597 O O . GLY A 1 201 ? 11.723 -7.458 -26.517 1.00 67.06 201 GLY A O 1
ATOM 1598 N N . TYR A 1 202 ? 10.133 -8.693 -25.532 1.00 60.56 202 TYR A N 1
ATOM 1599 C CA . TYR A 1 202 ? 8.990 -8.117 -26.263 1.00 60.56 202 TYR A CA 1
ATOM 1600 C C . TYR A 1 202 ? 7.876 -7.528 -25.376 1.00 60.56 202 TYR A C 1
ATOM 1602 O O . TYR A 1 202 ? 6.954 -6.902 -25.892 1.00 60.56 202 TYR A O 1
ATOM 1610 N N . MET A 1 203 ? 7.936 -7.689 -24.049 1.00 63.44 203 MET A N 1
ATOM 1611 C CA . MET A 1 203 ? 6.788 -7.398 -23.169 1.00 63.44 203 MET A CA 1
ATOM 1612 C C . MET A 1 203 ? 6.672 -5.924 -22.728 1.00 63.44 203 MET A C 1
ATOM 1614 O O . MET A 1 203 ? 5.576 -5.446 -22.460 1.00 63.44 203 MET A O 1
ATOM 1618 N N . ALA A 1 204 ? 7.768 -5.157 -22.667 1.00 61.53 204 ALA A N 1
ATOM 1619 C CA . ALA A 1 204 ? 7.765 -3.828 -22.025 1.00 61.53 204 ALA A CA 1
ATOM 1620 C C . ALA A 1 204 ? 6.988 -2.721 -22.787 1.00 61.53 204 ALA A C 1
ATOM 1622 O O . ALA A 1 204 ? 6.553 -1.729 -22.184 1.00 61.53 204 ALA A O 1
ATOM 1623 N N . SER A 1 205 ? 6.827 -2.853 -24.108 1.00 67.88 205 SER A N 1
ATOM 1624 C CA . SER A 1 205 ? 6.057 -1.924 -24.954 1.00 67.88 205 SER A CA 1
ATOM 1625 C C . SER A 1 205 ? 4.609 -2.356 -25.184 1.00 67.88 205 SER A C 1
ATOM 1627 O O . SER A 1 205 ? 3.821 -1.548 -25.673 1.00 67.88 205 SER A O 1
ATOM 1629 N N . ASP A 1 206 ? 4.241 -3.593 -24.838 1.00 82.94 206 ASP A N 1
ATOM 1630 C CA . ASP A 1 206 ? 2.887 -4.097 -25.053 1.00 82.94 206 ASP A CA 1
ATOM 1631 C C . ASP A 1 206 ? 1.916 -3.479 -24.035 1.00 82.94 206 ASP A C 1
ATOM 1633 O O . ASP A 1 206 ? 2.061 -3.617 -22.817 1.00 82.94 206 ASP A O 1
ATOM 1637 N N . LEU A 1 207 ? 0.884 -2.806 -24.542 1.00 85.00 207 LEU A N 1
ATOM 1638 C CA . LEU A 1 207 ? -0.199 -2.265 -23.725 1.00 85.00 207 LEU A CA 1
ATOM 1639 C C . LEU A 1 207 ? -0.890 -3.357 -22.900 1.00 85.00 207 LEU A C 1
ATOM 1641 O O . LEU A 1 207 ? -1.231 -3.117 -21.744 1.00 85.00 207 LEU A O 1
ATOM 1645 N N . ARG A 1 208 ? -1.061 -4.569 -23.445 1.00 87.44 208 ARG A N 1
ATOM 1646 C CA . ARG A 1 208 ? -1.682 -5.694 -22.725 1.00 87.44 208 ARG A CA 1
ATOM 1647 C C . ARG A 1 208 ? -0.860 -6.100 -21.509 1.00 87.44 208 ARG A C 1
ATOM 1649 O O . ARG A 1 208 ? -1.430 -6.370 -20.450 1.00 87.44 208 ARG A O 1
ATOM 1656 N N . TRP A 1 209 ? 0.466 -6.096 -21.641 1.00 86.50 209 TRP A N 1
ATOM 1657 C CA . TRP A 1 209 ? 1.368 -6.358 -20.526 1.00 86.50 209 TRP A CA 1
ATOM 1658 C C . TRP A 1 209 ? 1.219 -5.293 -19.439 1.00 86.50 209 TRP A C 1
ATOM 1660 O O . TRP A 1 209 ? 1.001 -5.642 -18.281 1.00 86.50 209 TRP A O 1
ATOM 1670 N N . ARG A 1 210 ? 1.212 -4.007 -19.819 1.00 87.56 210 ARG A N 1
ATOM 1671 C CA . ARG A 1 210 ? 1.020 -2.877 -18.888 1.00 87.56 210 ARG A CA 1
ATOM 1672 C C . ARG A 1 210 ? -0.305 -2.950 -18.125 1.00 87.56 210 ARG A C 1
ATOM 1674 O O . ARG A 1 210 ? -0.344 -2.714 -16.916 1.00 87.56 210 ARG A O 1
ATOM 1681 N N . TYR A 1 211 ? -1.395 -3.314 -18.802 1.00 91.00 211 TYR A N 1
ATOM 1682 C CA . TYR A 1 211 ? -2.682 -3.545 -18.139 1.00 91.00 211 TYR A CA 1
ATOM 1683 C C . TYR A 1 211 ? -2.605 -4.716 -17.159 1.00 91.00 211 TYR A C 1
ATOM 1685 O O . TYR A 1 211 ? -3.065 -4.597 -16.025 1.00 91.00 211 TYR A O 1
ATOM 1693 N N . THR A 1 212 ? -1.981 -5.821 -17.572 1.00 91.25 212 THR A N 1
ATOM 1694 C CA . THR A 1 212 ? -1.842 -7.020 -16.740 1.00 91.25 212 THR A CA 1
ATOM 1695 C C . THR A 1 212 ? -1.030 -6.730 -15.480 1.00 91.25 212 THR A C 1
ATOM 1697 O O . THR A 1 212 ? -1.497 -7.029 -14.385 1.00 91.25 212 THR A O 1
ATOM 1700 N N . GLU A 1 213 ? 0.138 -6.089 -15.588 1.00 92.19 213 GLU A N 1
ATOM 1701 C CA . GLU A 1 213 ? 0.946 -5.730 -14.413 1.00 92.19 213 GLU A CA 1
ATOM 1702 C C . GLU A 1 213 ? 0.231 -4.735 -13.491 1.00 92.19 213 GLU A C 1
ATOM 1704 O O . GLU A 1 213 ? 0.325 -4.856 -12.272 1.00 92.19 213 GLU A O 1
ATOM 1709 N N . THR A 1 214 ? -0.535 -3.794 -14.049 1.00 94.12 214 THR A N 1
ATOM 1710 C CA . THR A 1 214 ? -1.300 -2.817 -13.264 1.00 94.12 214 THR A CA 1
ATOM 1711 C C . THR A 1 214 ? -2.405 -3.509 -12.460 1.00 94.12 214 THR A C 1
ATOM 1713 O O . THR A 1 214 ? -2.559 -3.251 -11.265 1.00 94.12 214 THR A O 1
ATOM 1716 N N . VAL A 1 215 ? -3.128 -4.452 -13.071 1.00 95.38 215 VAL A N 1
ATOM 1717 C CA . VAL A 1 215 ? -4.130 -5.276 -12.375 1.00 95.38 215 VAL A CA 1
ATOM 1718 C C . VAL A 1 215 ?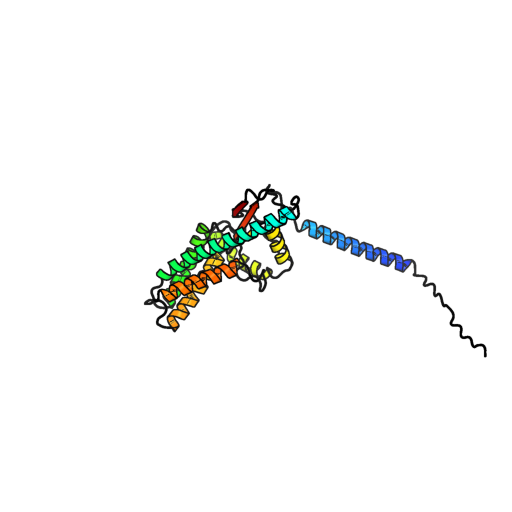 -3.472 -6.191 -11.338 1.00 95.38 215 VAL A C 1
ATOM 1720 O O . VAL A 1 215 ? -3.969 -6.305 -10.218 1.00 95.38 215 VAL A O 1
ATOM 1723 N N . MET A 1 216 ? -2.329 -6.803 -11.656 1.00 94.62 216 MET A N 1
ATOM 1724 C CA . MET A 1 216 ? -1.571 -7.608 -10.691 1.00 94.62 216 MET A CA 1
ATOM 1725 C C . MET A 1 216 ? -1.127 -6.770 -9.491 1.00 94.62 216 MET A C 1
ATOM 1727 O O . MET A 1 216 ? -1.230 -7.228 -8.353 1.00 94.62 216 MET A O 1
ATOM 1731 N N . PHE A 1 217 ? -0.705 -5.524 -9.719 1.00 95.62 217 PHE A N 1
ATOM 1732 C CA . PHE A 1 217 ? -0.364 -4.597 -8.648 1.00 95.62 217 PHE A CA 1
ATOM 1733 C C . PHE A 1 217 ? -1.572 -4.279 -7.760 1.00 95.62 217 PHE A C 1
ATOM 1735 O O . PHE A 1 217 ? -1.446 -4.307 -6.537 1.00 95.62 217 PHE A O 1
ATOM 1742 N N . PHE A 1 218 ? -2.757 -4.060 -8.342 1.00 95.75 218 PHE A N 1
ATOM 1743 C CA . PHE A 1 218 ? -3.997 -3.916 -7.572 1.00 95.75 218 PHE A CA 1
ATOM 1744 C C . PHE A 1 218 ? -4.259 -5.136 -6.683 1.00 95.75 218 PHE A C 1
ATOM 1746 O O . PHE A 1 218 ? -4.537 -4.976 -5.496 1.00 95.75 218 PHE A O 1
ATOM 1753 N N . VAL A 1 219 ? -4.151 -6.352 -7.229 1.00 94.06 219 VAL A N 1
ATOM 1754 C CA . VAL A 1 219 ? -4.383 -7.593 -6.473 1.00 94.06 219 VAL A CA 1
ATOM 1755 C C . VAL A 1 219 ? -3.361 -7.745 -5.346 1.00 94.06 219 VAL A C 1
ATOM 1757 O O . VAL A 1 219 ? -3.742 -8.039 -4.212 1.00 94.06 219 VAL A O 1
ATOM 1760 N N . LEU A 1 220 ? -2.079 -7.489 -5.616 1.00 92.12 220 LEU A N 1
ATOM 1761 C CA . LEU A 1 220 ? -1.011 -7.534 -4.616 1.00 92.12 220 LEU A CA 1
ATOM 1762 C C . LEU A 1 220 ? -1.253 -6.515 -3.493 1.00 92.12 220 LEU A C 1
ATOM 1764 O O . LEU A 1 220 ? -1.242 -6.857 -2.312 1.00 92.12 220 LEU A O 1
ATOM 1768 N N . HIS A 1 221 ? -1.555 -5.271 -3.854 1.00 92.88 221 HIS A N 1
ATOM 1769 C CA . HIS A 1 221 ? -1.850 -4.218 -2.891 1.00 92.88 221 HIS A CA 1
ATOM 1770 C C . HIS A 1 221 ? -3.102 -4.549 -2.062 1.00 92.88 221 HIS A C 1
ATOM 1772 O O . HIS A 1 221 ? -3.124 -4.388 -0.840 1.00 92.88 221 HIS A O 1
ATOM 1778 N N . ARG A 1 222 ? -4.149 -5.078 -2.707 1.00 90.62 222 ARG A N 1
ATOM 1779 C CA . ARG A 1 222 ? -5.416 -5.423 -2.054 1.00 90.62 222 ARG A CA 1
ATOM 1780 C C . ARG A 1 222 ? -5.284 -6.608 -1.107 1.00 90.62 222 ARG A C 1
ATOM 1782 O O . ARG A 1 222 ? -5.927 -6.592 -0.055 1.00 90.62 222 ARG A O 1
ATOM 1789 N N . THR A 1 223 ? -4.502 -7.622 -1.473 1.00 87.50 223 THR A N 1
ATOM 1790 C CA . THR A 1 223 ? -4.264 -8.828 -0.660 1.00 87.50 223 THR A CA 1
ATOM 1791 C C . THR A 1 223 ? -3.463 -8.499 0.596 1.00 87.50 223 THR A C 1
ATOM 1793 O O . THR A 1 223 ? -3.836 -8.946 1.684 1.00 87.50 223 THR A O 1
ATOM 1796 N N . LEU A 1 224 ? -2.458 -7.628 0.481 1.00 83.50 224 LEU A N 1
ATOM 1797 C CA . LEU A 1 224 ? -1.711 -7.105 1.628 1.00 83.50 224 LEU A CA 1
ATOM 1798 C C . LEU A 1 224 ? -2.577 -6.197 2.507 1.00 83.50 224 LEU A C 1
ATOM 1800 O O . LEU A 1 224 ? -2.683 -6.418 3.712 1.00 83.50 224 LEU A O 1
ATOM 1804 N N . GLY A 1 225 ? -3.316 -5.259 1.906 1.00 79.75 225 GLY A N 1
ATOM 1805 C CA . GLY A 1 225 ? -4.237 -4.381 2.633 1.00 79.75 225 GLY A CA 1
ATOM 1806 C C . GLY A 1 225 ? -5.397 -5.109 3.313 1.00 79.75 225 GLY A C 1
ATOM 1807 O O . GLY A 1 225 ? -5.919 -4.648 4.328 1.00 79.75 225 GLY A O 1
ATOM 1808 N N . ALA A 1 226 ? -5.813 -6.262 2.785 1.00 77.25 226 ALA A N 1
ATOM 1809 C CA . ALA A 1 226 ? -6.803 -7.121 3.424 1.00 77.25 226 ALA A CA 1
ATOM 1810 C C . ALA A 1 226 ? -6.269 -7.805 4.690 1.00 77.25 226 ALA A C 1
ATOM 1812 O O . ALA A 1 226 ? -7.088 -8.271 5.484 1.00 77.25 226 ALA A O 1
ATOM 1813 N N . ASN A 1 227 ? -4.943 -7.862 4.872 1.00 73.00 227 ASN A N 1
ATOM 1814 C CA . ASN A 1 227 ? -4.281 -8.668 5.889 1.00 73.00 227 ASN A CA 1
ATOM 1815 C C . ASN A 1 227 ? -4.849 -10.100 5.907 1.00 73.00 227 ASN A C 1
ATOM 1817 O O . ASN A 1 227 ? -5.281 -10.595 6.948 1.00 73.00 227 ASN A O 1
ATOM 1821 N N . LEU A 1 228 ? -4.901 -10.761 4.739 1.00 66.25 228 LEU A N 1
ATOM 1822 C CA . LEU A 1 228 ? -5.473 -12.115 4.611 1.00 66.25 228 LEU A CA 1
ATOM 1823 C C . LEU A 1 228 ? -4.815 -13.125 5.562 1.00 66.25 228 LEU A C 1
ATOM 1825 O O . LEU A 1 228 ? -5.455 -14.076 6.001 1.00 66.25 228 LEU A O 1
ATOM 1829 N N . LEU A 1 229 ? -3.553 -12.884 5.916 1.00 65.19 229 LEU A N 1
ATOM 1830 C CA . LEU A 1 229 ? -2.780 -13.728 6.819 1.00 65.19 229 LEU A CA 1
ATOM 1831 C C . LEU A 1 229 ? -3.077 -13.465 8.302 1.00 65.19 229 LEU A C 1
ATOM 1833 O O . LEU A 1 229 ? -2.586 -14.211 9.144 1.00 65.19 229 LEU A O 1
ATOM 1837 N N . LYS A 1 230 ? -3.879 -12.445 8.645 1.00 65.06 230 LYS A N 1
ATOM 1838 C CA . LYS A 1 230 ? -4.212 -12.063 10.031 1.00 65.06 230 LYS A CA 1
ATOM 1839 C C . LYS A 1 230 ? -2.969 -11.949 10.931 1.00 65.06 230 LYS A C 1
ATOM 1841 O O . LYS A 1 230 ? -2.980 -12.404 12.069 1.00 65.06 230 LYS A O 1
ATOM 1846 N N . GLY A 1 231 ? -1.875 -11.395 10.407 1.00 58.16 231 GLY A N 1
ATOM 1847 C CA . GLY A 1 231 ? -0.601 -11.293 11.134 1.00 58.16 231 GLY A CA 1
ATOM 1848 C C . GLY A 1 231 ? 0.238 -12.580 11.204 1.00 58.16 231 GLY A C 1
ATOM 1849 O O . GLY A 1 231 ? 1.348 -12.537 11.729 1.00 58.16 231 GLY A O 1
ATOM 1850 N N . ARG A 1 232 ? -0.212 -13.715 10.640 1.00 60.50 232 ARG A N 1
ATOM 1851 C CA . ARG A 1 232 ? 0.652 -14.899 10.454 1.00 60.50 232 ARG A CA 1
ATOM 1852 C C . ARG A 1 232 ? 1.842 -14.548 9.556 1.00 60.50 232 ARG A C 1
ATOM 1854 O O . ARG A 1 232 ? 1.722 -13.710 8.663 1.00 60.50 232 ARG A O 1
ATOM 1861 N N . TYR A 1 233 ? 2.981 -15.201 9.795 1.00 60.69 233 TYR A N 1
ATOM 1862 C CA . TYR A 1 233 ? 4.265 -14.903 9.141 1.00 60.69 233 TYR A CA 1
ATOM 1863 C C . TYR A 1 233 ? 4.766 -13.474 9.410 1.00 60.69 233 TYR A C 1
ATOM 1865 O O . TYR A 1 233 ? 5.283 -12.808 8.514 1.00 60.69 233 TYR A O 1
ATOM 1873 N N . ARG A 1 234 ? 4.595 -12.999 10.655 1.00 56.56 234 ARG A N 1
ATOM 1874 C CA . ARG A 1 234 ? 5.027 -11.671 11.138 1.00 56.56 234 ARG A CA 1
ATOM 1875 C C . ARG A 1 234 ? 4.384 -10.479 10.420 1.00 56.56 234 ARG A C 1
ATOM 1877 O O . ARG A 1 234 ? 4.842 -9.355 10.590 1.00 56.56 234 ARG A O 1
ATOM 1884 N N . GLY A 1 235 ? 3.328 -10.710 9.634 1.00 54.78 235 GLY A N 1
ATOM 1885 C CA . GLY A 1 235 ? 2.613 -9.644 8.936 1.00 54.78 235 GLY A CA 1
ATOM 1886 C C . GLY A 1 235 ? 3.554 -8.789 8.088 1.00 54.78 235 GLY A C 1
ATOM 1887 O O . GLY A 1 235 ? 3.666 -7.584 8.317 1.00 54.78 235 GLY A O 1
ATOM 1888 N N . LEU A 1 236 ? 4.279 -9.417 7.154 1.00 50.47 236 LEU A N 1
ATOM 1889 C CA . LEU A 1 236 ? 5.159 -8.699 6.232 1.00 50.47 236 LEU A CA 1
ATOM 1890 C C . LEU A 1 236 ? 4.328 -7.628 5.500 1.00 50.47 236 LEU A C 1
ATOM 1892 O O . LEU A 1 236 ? 3.403 -7.973 4.768 1.00 50.47 236 LEU A O 1
ATOM 1896 N N . LEU A 1 237 ? 4.645 -6.348 5.735 1.00 56.09 237 LEU A N 1
ATOM 1897 C CA . LEU A 1 237 ? 3.908 -5.184 5.214 1.00 56.09 237 LEU A CA 1
ATOM 1898 C C . LEU A 1 237 ? 2.461 -5.102 5.729 1.00 56.09 237 LEU A C 1
ATOM 1900 O O . LEU A 1 237 ? 1.503 -5.034 4.953 1.00 56.09 237 LEU A O 1
ATOM 1904 N N . GLN A 1 238 ? 2.294 -5.192 7.051 1.00 60.31 238 GLN A N 1
ATOM 1905 C CA . GLN A 1 238 ? 0.984 -5.024 7.660 1.00 60.31 238 GLN A CA 1
ATOM 1906 C C . GLN A 1 238 ? 0.601 -3.536 7.748 1.00 60.31 238 GLN A C 1
ATOM 1908 O O . GLN A 1 238 ? 1.263 -2.797 8.477 1.00 60.31 238 GLN A O 1
ATOM 1913 N N . PRO A 1 239 ? -0.534 -3.160 7.133 1.00 59.81 239 PRO A N 1
ATOM 1914 C CA . PRO A 1 239 ? -1.185 -1.869 7.256 1.00 59.81 239 PRO A CA 1
ATOM 1915 C C . PRO A 1 239 ? -0.970 -1.088 8.559 1.00 59.81 239 PRO A C 1
ATOM 1917 O O . PRO A 1 239 ? -1.476 -1.498 9.603 1.00 59.81 239 PRO A O 1
ATOM 1920 N N . GLU A 1 240 ? -0.307 0.068 8.503 1.00 74.88 240 GLU A N 1
ATOM 1921 C CA . GLU A 1 240 ? -0.217 0.981 9.660 1.00 74.88 240 GLU A CA 1
ATOM 1922 C C . GLU A 1 240 ? -1.074 2.238 9.531 1.00 74.88 240 GLU A C 1
ATOM 1924 O O . GLU A 1 240 ? -1.270 2.942 10.516 1.00 74.88 240 GLU A O 1
ATOM 1929 N N . SER A 1 241 ? -1.649 2.520 8.358 1.00 83.06 241 SER A N 1
ATOM 1930 C CA . SER A 1 241 ? -2.568 3.649 8.263 1.00 83.06 241 SER A CA 1
ATOM 1931 C C . SER A 1 241 ? -3.874 3.322 8.964 1.00 83.06 241 SER A C 1
ATOM 1933 O O . SER A 1 241 ? -4.563 2.372 8.587 1.00 83.06 241 SER A O 1
ATOM 1935 N N . MET A 1 242 ? -4.226 4.123 9.961 1.00 87.81 242 MET A N 1
ATOM 1936 C CA . MET A 1 242 ? -5.356 3.872 10.841 1.00 87.81 242 MET A CA 1
ATOM 1937 C C . MET A 1 242 ? -6.526 4.785 10.508 1.00 87.81 242 MET A C 1
ATOM 1939 O O . MET A 1 242 ? -6.376 5.987 10.290 1.00 87.81 242 MET A O 1
ATOM 1943 N N . TRP A 1 243 ? -7.713 4.195 10.516 1.00 89.69 243 TRP A N 1
ATOM 1944 C CA . TRP A 1 243 ? -8.980 4.865 10.276 1.00 89.69 243 TRP A CA 1
ATOM 1945 C C . TRP A 1 243 ? -9.961 4.458 11.353 1.00 89.69 243 TRP A C 1
ATOM 1947 O O . TRP A 1 243 ? -9.996 3.295 11.740 1.00 89.69 243 TRP A O 1
ATOM 1957 N N . LEU A 1 244 ? -10.778 5.394 11.811 1.00 89.94 244 LEU A N 1
ATOM 1958 C CA . LEU A 1 244 ? -11.829 5.127 12.777 1.00 89.94 244 LEU A CA 1
ATOM 1959 C C . LEU A 1 244 ? -13.174 5.136 12.064 1.00 89.94 244 LEU A C 1
ATOM 1961 O O . LEU A 1 244 ? -13.559 6.150 11.476 1.00 89.94 244 LEU A O 1
ATOM 1965 N N . PHE A 1 245 ? -13.874 4.008 12.125 1.00 89.94 245 PHE A N 1
ATOM 1966 C CA . PHE A 1 245 ? -15.280 3.917 11.772 1.00 89.94 245 PHE A CA 1
ATOM 1967 C C . PHE A 1 245 ? -16.132 4.294 12.982 1.00 89.94 245 PHE A C 1
ATOM 1969 O O . PHE A 1 245 ? -15.979 3.721 14.059 1.00 89.94 245 PHE A O 1
ATOM 1976 N N . GLN A 1 246 ? -17.040 5.243 12.794 1.00 86.50 246 GLN A N 1
ATOM 1977 C CA . GLN A 1 246 ? -18.001 5.655 13.805 1.00 86.50 246 GLN A CA 1
ATOM 1978 C C . GLN A 1 246 ? -19.405 5.544 13.224 1.00 86.50 246 GLN A C 1
ATOM 1980 O O . GLN A 1 246 ? -19.637 5.847 12.055 1.00 86.50 246 GLN A O 1
ATOM 1985 N N . SER A 1 247 ? -20.324 5.092 14.063 1.00 82.94 247 SER A N 1
ATOM 1986 C CA . SER A 1 247 ? -21.742 4.986 13.756 1.00 82.94 247 SER A CA 1
ATOM 1987 C C . SER A 1 247 ? -22.512 5.541 14.940 1.00 82.94 247 SER A C 1
ATOM 1989 O O . SER A 1 247 ? -22.125 5.299 16.087 1.00 82.94 247 SER A O 1
ATOM 1991 N N . ASP A 1 248 ? -23.609 6.244 14.685 1.00 77.81 248 ASP A N 1
ATOM 1992 C CA . ASP A 1 248 ? -24.577 6.546 15.734 1.00 77.81 248 ASP A CA 1
ATOM 1993 C C . ASP A 1 248 ? -25.229 5.249 16.266 1.00 77.81 248 ASP A C 1
ATOM 1995 O O . ASP A 1 248 ? -25.189 4.188 15.633 1.00 77.81 248 ASP A O 1
ATOM 1999 N N . ALA A 1 249 ? -25.839 5.320 17.455 1.00 62.91 249 ALA A N 1
ATOM 2000 C CA . ALA A 1 249 ? -26.441 4.162 18.129 1.00 62.91 249 ALA A CA 1
ATOM 2001 C C . ALA A 1 249 ? -27.595 3.506 17.339 1.00 62.91 249 ALA A C 1
ATOM 2003 O O . ALA A 1 249 ? -28.032 2.403 17.681 1.00 62.91 249 ALA A O 1
ATOM 2004 N N . LYS A 1 250 ? -28.104 4.188 16.304 1.00 63.09 250 LYS A N 1
ATOM 2005 C CA . LYS A 1 250 ? -29.183 3.724 15.426 1.00 63.09 250 LYS A CA 1
ATOM 2006 C C . LYS A 1 250 ? -28.693 3.273 14.044 1.00 63.09 250 LYS A C 1
ATOM 2008 O O . LYS A 1 250 ? -29.501 2.764 13.274 1.00 63.09 250 LYS A O 1
ATOM 2013 N N . GLY A 1 251 ? -27.402 3.409 13.734 1.00 63.34 251 GLY A N 1
ATOM 2014 C CA . GLY A 1 251 ? -26.831 3.041 12.436 1.00 63.34 251 GLY A CA 1
ATOM 2015 C C . GLY A 1 251 ? -27.237 3.948 11.269 1.00 63.34 251 GLY A C 1
ATOM 2016 O O . GLY A 1 251 ? -27.021 3.562 10.121 1.00 63.34 251 GLY A O 1
ATOM 2017 N N . ALA A 1 252 ? -27.847 5.104 11.541 1.00 70.06 252 ALA A N 1
ATOM 2018 C CA . ALA A 1 252 ? -28.319 6.051 10.539 1.00 70.06 252 ALA A CA 1
ATOM 2019 C C . ALA A 1 252 ? -27.181 6.930 9.998 1.00 70.06 252 ALA A C 1
ATOM 2021 O O . ALA A 1 252 ? -27.109 7.137 8.788 1.00 70.06 252 ALA A O 1
ATOM 2022 N N . ASP A 1 253 ? -26.256 7.355 10.863 1.00 80.25 253 ASP A N 1
ATOM 2023 C CA . ASP A 1 253 ? -25.108 8.182 10.488 1.00 80.25 253 ASP A CA 1
ATOM 2024 C C . ASP A 1 253 ? -23.809 7.405 10.702 1.00 80.25 253 ASP A C 1
ATOM 2026 O O . ASP A 1 253 ? -23.390 7.132 11.827 1.00 80.25 253 ASP A O 1
ATOM 2030 N N . CYS A 1 254 ? -23.180 7.028 9.589 1.00 83.44 254 CYS A N 1
ATOM 2031 C CA . CYS A 1 254 ? -21.935 6.273 9.545 1.00 83.44 254 CYS A CA 1
ATOM 2032 C C . CYS A 1 254 ? -20.848 7.089 8.842 1.00 83.44 254 CYS A C 1
ATOM 2034 O O . CYS A 1 254 ? -21.012 7.460 7.678 1.00 83.44 254 CYS A O 1
ATOM 2036 N N . HIS A 1 255 ? -19.699 7.280 9.487 1.00 86.88 255 HIS A N 1
ATOM 2037 C CA . HIS A 1 255 ? -18.546 7.940 8.875 1.00 86.88 255 HIS A CA 1
ATOM 2038 C C . HIS A 1 255 ? -17.235 7.231 9.196 1.00 86.88 255 HIS A C 1
ATOM 2040 O O . HIS A 1 255 ? -17.073 6.574 10.225 1.00 86.88 255 HIS A O 1
ATOM 2046 N N . ILE A 1 256 ? -16.272 7.379 8.287 1.00 89.19 256 ILE A N 1
ATOM 2047 C CA . ILE A 1 256 ? -14.903 6.901 8.459 1.00 89.19 256 ILE A CA 1
ATOM 2048 C C . ILE A 1 256 ? -13.947 8.084 8.348 1.00 89.19 256 ILE A C 1
ATOM 2050 O O . ILE A 1 256 ? -14.075 8.908 7.443 1.00 89.19 256 ILE A O 1
ATOM 2054 N N . ARG A 1 257 ? -12.995 8.189 9.274 1.00 90.06 257 ARG A N 1
ATOM 2055 C CA . ARG A 1 257 ? -12.009 9.278 9.281 1.00 90.06 257 ARG A CA 1
ATOM 2056 C C . ARG A 1 257 ? -10.603 8.768 9.583 1.00 90.06 257 ARG A C 1
ATOM 2058 O O . ARG A 1 257 ? -10.485 7.785 10.316 1.00 90.06 257 ARG A O 1
ATOM 2065 N N . PRO A 1 258 ? -9.545 9.418 9.067 1.00 87.38 258 PRO A N 1
ATOM 2066 C CA . PRO A 1 258 ? -8.180 9.105 9.467 1.00 87.38 258 PRO A CA 1
ATOM 2067 C C . PRO A 1 258 ? -8.025 9.273 10.979 1.00 87.38 258 PRO A C 1
ATOM 2069 O O . PRO A 1 258 ? -8.452 10.285 11.544 1.00 87.38 258 PRO A O 1
ATOM 2072 N N . LEU A 1 259 ? -7.414 8.292 11.635 1.00 85.69 259 LEU A N 1
ATOM 2073 C CA . LEU A 1 259 ? -7.125 8.359 13.059 1.00 85.69 259 LEU A CA 1
ATOM 2074 C C . LEU A 1 259 ? -5.812 9.122 13.258 1.00 85.69 259 LEU A C 1
ATOM 2076 O O . LEU A 1 259 ? -4.770 8.746 12.720 1.00 85.69 259 LEU A O 1
ATOM 2080 N N . THR A 1 260 ? -5.872 10.232 13.993 1.00 77.94 260 THR A N 1
ATOM 2081 C CA . THR A 1 260 ? -4.722 11.126 14.195 1.00 77.94 260 THR A CA 1
ATOM 2082 C C . THR A 1 260 ? -3.879 10.750 15.398 1.00 77.94 260 THR A C 1
ATOM 2084 O O . THR A 1 260 ? -2.682 10.991 15.371 1.00 77.94 260 THR A O 1
ATOM 2087 N N . ALA A 1 261 ? -4.488 10.153 16.420 1.00 77.88 261 ALA A N 1
ATOM 2088 C CA . ALA A 1 261 ? -3.804 9.697 17.616 1.00 77.88 261 ALA A CA 1
ATOM 2089 C C . ALA A 1 261 ? -4.284 8.292 17.969 1.00 77.88 261 ALA A C 1
ATOM 2091 O O . ALA A 1 261 ? -5.481 8.072 18.147 1.00 77.88 261 ALA A O 1
ATOM 2092 N N . HIS A 1 262 ? -3.343 7.360 18.048 1.00 77.12 262 HIS A N 1
ATOM 2093 C CA . HIS A 1 262 ? -3.537 6.022 18.578 1.00 77.12 262 HIS A CA 1
ATOM 2094 C C . HIS A 1 262 ? -2.371 5.734 19.528 1.00 77.12 262 HIS A C 1
ATOM 2096 O O . HIS A 1 262 ? -1.239 6.120 19.217 1.00 77.12 262 HIS A O 1
ATOM 2102 N N . PRO A 1 263 ? -2.603 5.096 20.685 1.00 70.19 263 PRO A N 1
ATOM 2103 C CA . PRO A 1 263 ? -1.511 4.675 21.549 1.00 70.19 263 PRO A CA 1
ATOM 2104 C C . PRO A 1 263 ? -0.531 3.812 20.753 1.00 70.19 263 PRO A C 1
ATOM 2106 O O . PRO A 1 263 ? -0.941 2.927 19.996 1.00 70.19 263 PRO A O 1
ATOM 2109 N N . GLN A 1 264 ? 0.765 4.085 20.885 1.00 64.50 264 GLN A N 1
ATOM 2110 C CA . GLN A 1 264 ? 1.750 3.160 20.339 1.00 64.50 264 GLN A CA 1
ATOM 2111 C C . GLN A 1 264 ? 1.756 1.896 21.209 1.00 64.50 264 GLN A C 1
ATOM 2113 O O . GLN A 1 264 ? 1.641 2.008 22.433 1.00 64.50 264 GLN A O 1
ATOM 2118 N N . PRO A 1 265 ? 1.903 0.7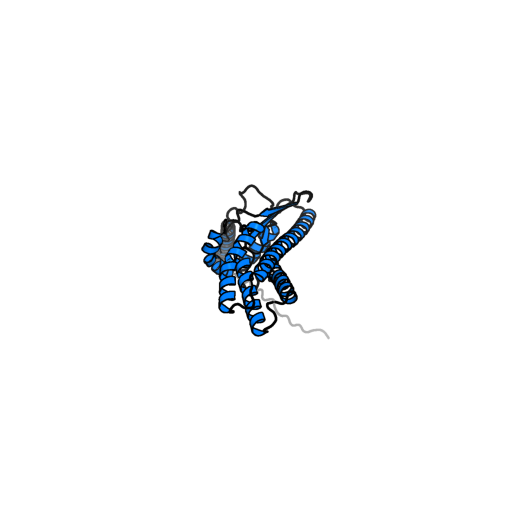02 20.624 1.00 61.28 265 PRO A N 1
ATOM 2119 C CA . PRO A 1 265 ? 1.855 -0.533 21.371 1.00 61.28 265 PRO A CA 1
ATOM 2120 C C . PRO A 1 265 ? 3.149 -0.639 22.171 1.00 61.28 265 PRO A C 1
ATOM 2122 O O . PRO A 1 265 ? 4.248 -0.539 21.615 1.00 61.28 265 PRO A O 1
ATOM 2125 N N . SER A 1 266 ? 3.041 -0.844 23.477 1.00 54.31 266 SER A N 1
ATOM 2126 C CA . SER A 1 266 ? 4.193 -1.127 24.328 1.00 54.31 266 SER A CA 1
ATOM 2127 C C . SER A 1 266 ? 4.477 -2.632 24.295 1.00 54.31 266 SER A C 1
ATOM 2129 O O . SER A 1 266 ? 4.019 -3.363 25.173 1.00 54.31 266 SER A O 1
ATOM 2131 N N . TYR A 1 267 ? 5.175 -3.106 23.261 1.00 56.62 267 TYR A N 1
ATOM 2132 C CA . TYR A 1 267 ? 5.679 -4.487 23.201 1.00 56.62 267 TYR A CA 1
ATOM 2133 C C . TYR A 1 267 ? 7.144 -4.574 23.604 1.00 56.62 267 TYR A C 1
ATOM 2135 O O . TYR A 1 267 ? 7.955 -3.805 23.032 1.00 56.62 267 TYR A O 1
#